Protein AF-A0A949XWL9-F1 (afdb_monomer_lite)

Radius of gyration: 30.03 Å; chains: 1; bounding box: 58×62×101 Å

Secondary structure (DSSP, 8-state):
-HHHHHHHHHHHHHHTTHHHHH-GGGSSSSSHHHHHHHHHHHHHHHHHHTHHHHHHHHHHHHHHHHHHHHHHHHHHHHH-SSS---HHHHHHHHHHHHHHHHS--GGGGTTHHHHHHHHHHHTTT-S-HHHHHHHHHHHHHHHHHHHHHHHHHTHHHHHHHHHHHHHHHHHHHHHTS---------------------

pLDDT: mean 78.27, std 13.87, range [44.38, 95.44]

Sequence (198 aa):
WVLFAAGALGLTAVFTQALTRRFPGLLSGHGRISMILNELRAMSATYRSRIGGILGALLYSAGCHSLFVTAFYMVSRALFPTHLPSLGPHFLMVPLILFTTAVPLPFGALGLTEEVSDQLFKLIDHPGGALAMIGFRVLMYAGAVVSACVYLANFAQVRGLTETAEHLEEELIEGGLEPSGSDLQDDALPVQPQADQP

Foldseek 3Di:
DVVVVVVVVVVCCLLVCVVCVVCVVQLPDPDPSNVVSVVSVVVSVVCVVPVVVVVVVVVVVVVVLLVLLVLLLVLLCVVPVDFGDDSVLSSVLVVVLVVCQVPPDPPSCVPNSLVSQVVSCVVVVRPRRSVSVVSSVVVVVVVVVVVVVVCVVCVVVVVVVVVVVVVVVVCVVVVVPDDPPDPPPDDPDDDDDDDDDD

Structure (mmCIF, N/CA/C/O backbone):
data_AF-A0A949XWL9-F1
#
_entry.id   AF-A0A949XWL9-F1
#
loop_
_atom_site.group_PDB
_atom_site.id
_atom_site.type_symbol
_atom_site.label_atom_id
_atom_site.label_alt_id
_atom_site.label_comp_id
_atom_site.label_asym_id
_atom_site.label_entity_id
_atom_site.label_seq_id
_atom_site.pdbx_PDB_ins_code
_atom_site.Cartn_x
_atom_site.Cartn_y
_atom_site.Cartn_z
_atom_site.occupancy
_atom_site.B_iso_or_equiv
_atom_site.auth_seq_id
_atom_site.auth_comp_id
_atom_site.auth_asym_id
_atom_site.auth_atom_id
_atom_site.pdbx_PDB_model_num
ATOM 1 N N . TRP A 1 1 ? -17.682 -19.373 -6.973 1.00 54.59 1 TRP A N 1
ATOM 2 C CA . TRP A 1 1 ? -18.790 -18.395 -7.042 1.00 54.59 1 TRP A CA 1
ATOM 3 C C . TRP A 1 1 ? -19.841 -18.581 -5.951 1.00 54.59 1 TRP A C 1
ATOM 5 O O . TRP A 1 1 ? -20.039 -17.645 -5.192 1.00 54.59 1 TRP A O 1
ATOM 15 N N . VAL A 1 2 ? -20.451 -19.763 -5.785 1.00 78.94 2 VAL A N 1
ATOM 16 C CA . VAL A 1 2 ? -21.479 -20.003 -4.740 1.00 78.94 2 VAL A CA 1
ATOM 17 C C . VAL A 1 2 ? -20.964 -19.757 -3.313 1.00 78.94 2 VAL A C 1
ATOM 19 O O . VAL A 1 2 ? -21.609 -19.045 -2.555 1.00 78.94 2 VAL A O 1
ATOM 22 N N . LEU A 1 3 ? -19.772 -20.258 -2.967 1.00 76.44 3 LEU A N 1
ATOM 23 C CA . LEU A 1 3 ? -19.133 -20.013 -1.661 1.00 76.44 3 LEU A CA 1
ATOM 24 C C . LEU A 1 3 ? -18.875 -18.525 -1.382 1.00 76.44 3 LEU A C 1
ATOM 26 O O . LEU A 1 3 ? -19.078 -18.057 -0.268 1.00 76.44 3 LEU A O 1
ATOM 30 N N . PHE A 1 4 ? -18.470 -17.775 -2.408 1.00 74.25 4 PHE A N 1
ATOM 31 C CA . PHE A 1 4 ? -18.225 -16.338 -2.303 1.00 74.25 4 PHE A CA 1
ATOM 32 C C . PHE A 1 4 ? -19.530 -15.566 -2.082 1.00 74.25 4 PHE A C 1
ATOM 34 O O . PHE A 1 4 ? -19.612 -14.737 -1.182 1.00 74.25 4 PHE A O 1
ATOM 41 N N . ALA A 1 5 ? -20.577 -15.893 -2.847 1.00 79.88 5 ALA A N 1
ATOM 42 C CA . ALA A 1 5 ? -21.902 -15.304 -2.678 1.00 79.88 5 ALA A CA 1
ATOM 43 C C . ALA A 1 5 ? -22.505 -15.636 -1.302 1.00 79.88 5 ALA A C 1
ATOM 45 O O . ALA A 1 5 ? -23.058 -14.756 -0.649 1.00 79.88 5 ALA A O 1
ATOM 46 N N . ALA A 1 6 ? -22.347 -16.875 -0.829 1.00 82.12 6 ALA A N 1
ATOM 47 C CA . ALA A 1 6 ? -22.789 -17.297 0.498 1.00 82.12 6 ALA A CA 1
ATOM 48 C C . ALA A 1 6 ? -22.025 -16.572 1.618 1.00 82.12 6 ALA A C 1
ATOM 50 O O . ALA A 1 6 ? -22.642 -16.115 2.578 1.00 82.12 6 ALA A O 1
ATOM 51 N N . GLY A 1 7 ? -20.706 -16.408 1.474 1.00 74.56 7 GLY A N 1
ATOM 52 C CA . GLY A 1 7 ? -19.878 -15.648 2.410 1.00 74.56 7 GLY A CA 1
ATOM 53 C C . GLY A 1 7 ? -20.259 -14.168 2.457 1.00 74.56 7 GLY A C 1
ATOM 54 O O . GLY A 1 7 ? -20.487 -13.630 3.537 1.00 74.56 7 GLY A O 1
ATOM 55 N N . ALA A 1 8 ? -20.418 -13.528 1.295 1.00 76.94 8 ALA A N 1
ATOM 56 C CA . ALA A 1 8 ? -20.839 -12.132 1.197 1.00 76.94 8 ALA A CA 1
ATOM 57 C C . ALA A 1 8 ? -22.243 -11.915 1.788 1.00 76.94 8 ALA A C 1
ATOM 59 O O . ALA A 1 8 ? -22.447 -10.983 2.567 1.00 76.94 8 ALA A O 1
ATOM 60 N N . LEU A 1 9 ? -23.202 -12.798 1.487 1.00 78.69 9 LEU A N 1
ATOM 61 C CA . LEU A 1 9 ? -24.549 -12.751 2.064 1.00 78.69 9 LEU A CA 1
ATOM 62 C C . LEU A 1 9 ? -24.541 -12.997 3.575 1.00 78.69 9 LEU A C 1
ATOM 64 O O . LEU A 1 9 ? -25.266 -12.314 4.295 1.00 78.69 9 LEU A O 1
ATOM 68 N N . GLY A 1 10 ? -23.709 -13.919 4.063 1.00 75.19 10 GLY A N 1
ATOM 69 C CA . GLY A 1 10 ? -23.528 -14.177 5.490 1.00 75.19 10 GLY A CA 1
ATOM 70 C C . GLY A 1 10 ? -22.990 -12.951 6.225 1.00 75.19 10 GLY A C 1
ATOM 71 O O . GLY A 1 10 ? -23.589 -12.515 7.207 1.00 75.19 10 GLY A O 1
ATOM 72 N N . LEU A 1 11 ? -21.925 -12.334 5.702 1.00 72.56 11 LEU A N 1
ATOM 73 C CA . LEU A 1 11 ? -21.355 -11.108 6.265 1.00 72.56 11 LEU A CA 1
ATOM 74 C C . LEU A 1 11 ? -22.384 -9.973 6.264 1.00 72.56 11 LEU A C 1
ATOM 76 O O . LEU A 1 11 ? -22.604 -9.325 7.284 1.00 72.56 11 LEU A O 1
ATOM 80 N N . THR A 1 12 ? -23.082 -9.787 5.143 1.00 73.19 12 THR A N 1
ATOM 81 C CA . THR A 1 12 ? -24.123 -8.761 5.015 1.00 73.19 12 THR A CA 1
ATOM 82 C C . THR A 1 12 ? -25.257 -9.004 6.014 1.00 73.19 12 THR A C 1
ATOM 84 O O . THR A 1 12 ? -25.702 -8.071 6.679 1.00 73.19 12 THR A O 1
ATOM 87 N N . ALA A 1 13 ? -25.705 -10.250 6.191 1.00 67.69 13 ALA A N 1
ATOM 88 C CA . ALA A 1 13 ? -26.768 -10.600 7.132 1.00 67.69 13 ALA A CA 1
ATOM 89 C C . ALA A 1 13 ? -26.372 -10.369 8.602 1.00 67.69 13 ALA A C 1
ATOM 91 O O . ALA A 1 13 ? -27.218 -9.936 9.394 1.00 67.69 13 ALA A O 1
ATOM 92 N N . VAL A 1 14 ? -25.103 -10.615 8.947 1.00 65.62 14 VAL A N 1
ATOM 93 C CA . VAL A 1 14 ? -24.526 -10.340 10.273 1.00 65.62 14 VAL A CA 1
ATOM 94 C C . VAL A 1 14 ? -24.445 -8.833 10.524 1.00 65.62 14 VAL A C 1
ATOM 96 O O . VAL A 1 14 ? -24.952 -8.356 11.538 1.00 65.62 14 VAL A O 1
ATOM 99 N N . PHE A 1 15 ? -23.904 -8.064 9.575 1.00 61.69 15 PHE A N 1
ATOM 100 C CA . PHE A 1 15 ? -23.740 -6.611 9.713 1.00 61.69 15 PHE A CA 1
ATOM 101 C C . PHE A 1 15 ? -25.060 -5.821 9.641 1.00 61.69 15 PHE A C 1
ATOM 103 O O . PHE A 1 15 ? -25.158 -4.734 10.207 1.00 61.69 15 PHE A O 1
ATOM 110 N N . THR A 1 16 ? -26.098 -6.357 8.990 1.00 65.25 16 THR A N 1
ATOM 111 C CA . THR A 1 16 ? -27.374 -5.643 8.760 1.00 65.25 16 THR A CA 1
ATOM 112 C C . THR A 1 16 ? -28.421 -5.892 9.861 1.00 65.25 16 THR A C 1
ATOM 114 O O . THR A 1 16 ? -29.543 -5.404 9.766 1.00 65.25 16 THR A O 1
ATOM 117 N N . GLN A 1 17 ? -28.107 -6.653 10.921 1.00 60.16 17 GLN A N 1
ATOM 118 C CA . GLN A 1 17 ? -29.078 -7.119 11.937 1.00 60.16 17 GLN A CA 1
ATOM 119 C C . GLN A 1 17 ? -30.256 -7.949 11.379 1.00 60.16 17 GLN A C 1
ATOM 121 O O . GLN A 1 17 ? -31.209 -8.246 12.101 1.00 60.16 17 GLN A O 1
ATOM 126 N N . ALA A 1 18 ? -30.221 -8.377 10.114 1.00 61.50 18 ALA A N 1
ATOM 127 C CA . ALA A 1 18 ? -31.295 -9.185 9.532 1.00 61.50 18 ALA A CA 1
ATOM 128 C C . ALA A 1 18 ? -31.446 -10.532 10.264 1.00 61.50 18 ALA A C 1
ATOM 130 O O . ALA A 1 18 ? -32.560 -11.029 10.438 1.00 61.50 18 ALA A O 1
ATOM 131 N N . LEU A 1 19 ? -30.324 -11.081 10.744 1.00 58.22 19 LEU A N 1
ATOM 132 C CA . LEU A 1 19 ? -30.270 -12.337 11.486 1.00 58.22 19 LEU A CA 1
ATOM 133 C C . LEU A 1 19 ? -30.781 -12.188 12.930 1.00 58.22 19 LEU A C 1
ATOM 135 O O . LEU A 1 19 ? -31.586 -12.998 13.383 1.00 58.22 19 LEU A O 1
ATOM 139 N N . THR A 1 20 ? -30.399 -11.111 13.624 1.00 60.59 20 THR A N 1
ATOM 140 C CA . THR A 1 20 ? -30.854 -10.824 14.997 1.00 60.59 20 THR A CA 1
ATOM 141 C C . THR A 1 20 ? -32.314 -10.370 15.054 1.00 60.59 20 THR A C 1
ATOM 143 O O . THR A 1 20 ? -32.987 -10.628 16.049 1.00 60.59 20 THR A O 1
ATOM 146 N N . ARG A 1 21 ? -32.846 -9.770 13.977 1.00 65.19 21 ARG A N 1
ATOM 147 C CA . ARG A 1 21 ? -34.271 -9.410 13.865 1.00 65.19 21 ARG A CA 1
ATOM 148 C C . ARG A 1 21 ? -35.177 -10.606 13.553 1.00 65.19 21 ARG A C 1
ATOM 150 O O . ARG A 1 21 ? -36.319 -10.615 13.997 1.00 65.19 21 ARG A O 1
ATOM 157 N N . ARG A 1 22 ? -34.703 -11.596 12.781 1.00 66.56 22 ARG A N 1
ATOM 158 C CA . ARG A 1 22 ? -35.489 -12.801 12.436 1.00 66.56 22 ARG A CA 1
ATOM 159 C C . ARG A 1 22 ? -35.455 -13.894 13.505 1.00 66.56 22 ARG A C 1
ATOM 161 O O . ARG A 1 22 ? -36.402 -14.669 13.569 1.00 66.56 22 ARG A O 1
ATOM 168 N N . PHE A 1 23 ? -34.418 -13.945 14.342 1.00 64.38 23 PHE A N 1
ATOM 169 C CA . PHE A 1 23 ? -34.268 -14.974 15.378 1.00 64.38 23 PHE A CA 1
ATOM 170 C C . PHE A 1 23 ? -33.984 -14.369 16.766 1.00 64.38 23 PHE A C 1
ATOM 172 O O . PHE A 1 23 ? -32.904 -14.578 17.322 1.00 64.38 23 PHE A O 1
ATOM 179 N N . PRO A 1 24 ? -34.944 -13.640 17.367 1.00 59.56 24 PRO A N 1
ATOM 180 C CA . PRO A 1 24 ? -34.759 -13.016 18.681 1.00 59.56 24 PRO A CA 1
ATOM 181 C C . PRO A 1 24 ? -34.514 -14.038 19.808 1.00 59.56 24 PRO A C 1
ATOM 183 O O . PRO A 1 24 ? -33.836 -13.721 20.780 1.00 59.56 24 PRO A O 1
ATOM 186 N N . GLY A 1 25 ? -34.991 -15.281 19.657 1.00 58.72 25 GLY A N 1
ATOM 187 C CA . GLY A 1 25 ? -34.800 -16.359 20.638 1.00 58.72 25 GLY A CA 1
ATOM 188 C C . GLY A 1 25 ? -33.372 -16.915 20.736 1.00 58.72 25 GLY A C 1
ATOM 189 O O . GLY A 1 25 ? -33.060 -17.614 21.693 1.00 58.72 25 GLY A O 1
ATOM 190 N N . LEU A 1 26 ? -32.485 -16.600 19.782 1.00 56.94 26 LEU A N 1
ATOM 191 C CA . LEU A 1 26 ? -31.072 -17.010 19.842 1.00 56.94 26 LEU A CA 1
ATOM 192 C C . LEU A 1 26 ? -30.243 -16.122 20.793 1.00 56.94 26 LEU A C 1
ATOM 194 O O . LEU A 1 26 ? -29.155 -16.508 21.212 1.00 56.94 26 LEU A O 1
ATOM 198 N N . LEU A 1 27 ? -30.765 -14.938 21.135 1.00 56.06 27 LEU A N 1
ATOM 199 C CA . LEU A 1 27 ? -30.138 -13.943 22.012 1.00 56.06 27 LEU A CA 1
ATOM 200 C C . LEU A 1 27 ? -30.565 -14.068 23.484 1.00 56.06 27 LEU A C 1
ATOM 202 O O . LEU A 1 27 ? -29.904 -13.503 24.346 1.00 56.06 27 LEU A O 1
ATOM 206 N N . SER A 1 28 ? -31.640 -14.802 23.788 1.00 57.88 28 SER A N 1
ATOM 207 C CA . SER A 1 28 ? -32.185 -14.948 25.148 1.00 57.88 28 SER A CA 1
ATOM 208 C C . SER A 1 28 ? -31.651 -16.165 25.922 1.00 57.88 28 SER A C 1
ATOM 210 O O . SER A 1 28 ? -32.081 -16.419 27.046 1.00 57.88 28 SER A O 1
ATOM 212 N N . GLY A 1 29 ? -30.716 -16.933 25.350 1.00 60.59 29 GLY A N 1
ATOM 213 C CA . GLY A 1 29 ? -30.099 -18.089 26.012 1.00 60.59 29 GLY A CA 1
ATOM 214 C C . GLY A 1 29 ? -28.897 -17.716 26.890 1.00 60.59 29 GLY A C 1
ATOM 215 O O . GLY A 1 29 ? -28.081 -16.890 26.502 1.00 60.59 29 GLY A O 1
ATOM 216 N N . HIS A 1 30 ? -28.717 -18.379 28.035 1.00 60.81 30 HIS A N 1
ATOM 217 C CA . HIS A 1 30 ? -27.585 -18.184 28.966 1.00 60.81 30 HIS A CA 1
ATOM 218 C C . HIS A 1 30 ? -26.270 -18.871 28.510 1.00 60.81 30 HIS A C 1
ATOM 220 O O . HIS A 1 30 ? -25.521 -19.411 29.319 1.00 60.81 30 HIS A O 1
ATOM 226 N N . GLY A 1 31 ? -25.990 -18.921 27.203 1.00 74.31 31 GLY A N 1
ATOM 227 C CA . GLY A 1 31 ? -24.860 -19.672 26.636 1.00 74.31 31 GLY A CA 1
ATOM 228 C C . GLY A 1 31 ? -23.727 -18.794 26.098 1.00 74.31 31 GLY A C 1
ATOM 229 O O . GLY A 1 31 ? -23.927 -17.631 25.773 1.00 74.31 31 GLY A O 1
ATOM 230 N N . ARG A 1 32 ? -22.540 -19.382 25.883 1.00 74.56 32 ARG A N 1
ATOM 231 C CA . ARG A 1 32 ? -21.374 -18.709 25.260 1.00 74.56 32 ARG A CA 1
ATOM 232 C C . ARG A 1 32 ? -21.704 -18.009 23.931 1.00 74.56 32 ARG A C 1
ATOM 234 O O . ARG A 1 32 ? -21.112 -16.990 23.603 1.00 74.56 32 ARG A O 1
ATOM 241 N N . ILE A 1 33 ? -22.672 -18.538 23.184 1.00 75.31 33 ILE A N 1
ATOM 242 C CA . ILE A 1 33 ? -23.119 -17.982 21.901 1.00 75.31 33 ILE A CA 1
ATOM 243 C C . ILE A 1 33 ? -23.851 -16.644 22.088 1.00 75.31 33 ILE A C 1
ATOM 245 O O . ILE A 1 33 ? -23.662 -15.744 21.276 1.00 75.31 33 ILE A O 1
ATOM 249 N N . SER A 1 34 ? -24.650 -16.471 23.149 1.00 72.94 34 SER A N 1
ATOM 250 C CA . SER A 1 34 ? -25.348 -15.199 23.383 1.00 72.94 34 SER A CA 1
ATOM 251 C C . SER A 1 34 ? -24.388 -14.104 23.831 1.00 72.94 34 SER A C 1
ATOM 253 O O . SER A 1 34 ? -24.546 -12.969 23.397 1.00 72.94 34 SER A O 1
ATOM 255 N N . MET A 1 35 ? -23.352 -14.451 24.604 1.00 76.94 35 MET A N 1
ATOM 256 C CA . MET A 1 35 ? -22.262 -13.536 24.953 1.00 76.94 35 MET A CA 1
ATOM 257 C C . MET A 1 35 ? -21.556 -13.025 23.690 1.00 76.94 35 MET A C 1
ATOM 259 O O . MET A 1 35 ? -21.517 -11.817 23.474 1.00 76.94 35 MET A O 1
ATOM 263 N N . ILE A 1 36 ? -21.125 -13.935 22.804 1.00 80.12 36 ILE A N 1
ATOM 264 C CA . ILE A 1 36 ? -20.505 -13.573 21.517 1.00 80.12 36 ILE A CA 1
ATOM 265 C C . ILE A 1 36 ? -21.454 -12.704 20.681 1.00 80.12 36 ILE A C 1
ATOM 267 O O . ILE A 1 36 ? -21.034 -11.694 20.131 1.00 80.12 36 ILE A O 1
ATOM 271 N N . LEU A 1 37 ? -22.743 -13.054 20.590 1.00 74.19 37 LEU A N 1
ATOM 272 C CA . LEU A 1 37 ? -23.727 -12.283 19.820 1.00 74.19 37 LEU A CA 1
ATOM 273 C C . LEU A 1 37 ? -24.002 -10.894 20.407 1.00 74.19 37 LEU A C 1
ATOM 275 O O . LEU A 1 37 ? -24.238 -9.953 19.648 1.00 74.19 37 LEU A O 1
ATOM 279 N N . ASN A 1 38 ? -24.000 -10.756 21.733 1.00 77.00 38 ASN A N 1
ATOM 280 C CA . ASN A 1 38 ? -24.231 -9.478 22.396 1.00 77.00 38 ASN A CA 1
ATOM 281 C C . ASN A 1 38 ? -23.015 -8.554 22.238 1.00 77.00 38 ASN A C 1
ATOM 283 O O . ASN A 1 38 ? -23.179 -7.370 21.952 1.00 77.00 38 ASN A O 1
ATOM 287 N N . GLU A 1 39 ? -21.807 -9.112 22.308 1.00 79.06 39 GLU A N 1
ATOM 288 C CA . GLU A 1 39 ? -20.559 -8.407 22.014 1.00 79.06 39 GLU A CA 1
ATOM 289 C C . GLU A 1 39 ? -20.485 -7.985 20.538 1.00 79.06 39 GLU A C 1
ATOM 291 O O . GLU A 1 39 ? -20.234 -6.818 20.235 1.00 79.06 39 GLU A O 1
ATOM 296 N N . LEU A 1 40 ? -20.856 -8.875 19.608 1.00 77.56 40 LEU A N 1
ATOM 297 C CA . LEU A 1 40 ? -20.962 -8.557 18.180 1.00 77.56 40 LEU A CA 1
ATOM 298 C C . LEU A 1 40 ? -21.979 -7.438 17.915 1.00 77.56 40 LEU A C 1
ATOM 300 O O . LEU A 1 40 ? -21.756 -6.571 17.069 1.00 77.56 40 LEU A O 1
ATOM 304 N N . ARG A 1 41 ? -23.108 -7.441 18.637 1.00 74.50 41 ARG A N 1
ATOM 305 C CA . ARG A 1 41 ? -24.136 -6.397 18.547 1.00 74.50 41 ARG A CA 1
ATOM 306 C C . ARG A 1 41 ? -23.624 -5.065 19.084 1.00 74.50 41 ARG A C 1
ATOM 308 O O . ARG A 1 41 ? -23.888 -4.048 18.449 1.00 74.50 41 ARG A O 1
ATOM 315 N N . ALA A 1 42 ? -22.913 -5.067 20.209 1.00 77.62 42 ALA A N 1
ATOM 316 C CA . ALA A 1 42 ? -22.303 -3.868 20.774 1.00 77.62 42 ALA A CA 1
ATOM 317 C C . ALA A 1 42 ? -21.264 -3.276 19.808 1.00 77.62 42 ALA A C 1
ATOM 319 O O . ALA A 1 42 ? -21.371 -2.107 19.441 1.00 77.62 42 ALA A O 1
ATOM 320 N N . MET A 1 43 ? -20.348 -4.099 19.283 1.00 73.25 43 MET A N 1
ATOM 321 C CA . MET A 1 43 ? -19.375 -3.676 18.267 1.00 73.25 43 MET A CA 1
ATOM 322 C C . MET A 1 43 ? -20.058 -3.156 16.991 1.00 73.25 43 MET A C 1
ATOM 324 O O . MET A 1 43 ? -19.687 -2.109 16.462 1.00 73.25 43 MET A O 1
ATOM 328 N N . SER A 1 44 ? -21.101 -3.842 16.511 1.00 69.81 44 SER A N 1
ATOM 329 C CA . SER A 1 44 ? -21.865 -3.437 15.322 1.00 69.81 44 SER A CA 1
ATOM 330 C C . SER A 1 44 ? -22.631 -2.123 15.527 1.00 69.81 44 SER A C 1
ATOM 332 O O . SER A 1 44 ? -22.676 -1.290 14.620 1.00 69.81 44 SER A O 1
ATOM 334 N N . ALA A 1 45 ? -23.204 -1.895 16.712 1.00 71.88 45 ALA A N 1
ATOM 335 C CA . ALA A 1 45 ? -23.900 -0.652 17.041 1.00 71.88 45 ALA A CA 1
ATOM 336 C C . ALA A 1 45 ? -22.938 0.547 17.053 1.00 71.88 45 ALA A C 1
ATOM 338 O O . ALA A 1 45 ? -23.259 1.587 16.474 1.00 71.88 45 ALA A O 1
ATOM 339 N N . THR A 1 46 ? -21.738 0.371 17.613 1.00 72.75 46 THR A N 1
ATOM 340 C CA . THR A 1 46 ? -20.658 1.372 17.580 1.00 72.75 46 THR A CA 1
ATOM 341 C C . THR A 1 46 ? -20.189 1.660 16.154 1.00 72.75 46 THR A C 1
ATOM 343 O O . THR A 1 46 ? -19.940 2.809 15.795 1.00 72.75 46 THR A O 1
ATOM 346 N N . TYR A 1 47 ? -20.130 0.638 15.300 1.00 68.88 47 TYR A N 1
ATOM 347 C CA . TYR A 1 47 ? -19.805 0.815 13.885 1.00 68.88 47 TYR A CA 1
ATOM 348 C C . TYR A 1 47 ? -20.880 1.664 13.175 1.00 68.88 47 TYR A C 1
ATOM 350 O O . TYR A 1 47 ? -20.580 2.612 12.455 1.00 68.88 47 TYR A O 1
ATOM 358 N N . ARG A 1 48 ? -22.169 1.407 13.426 1.00 68.81 48 ARG A N 1
ATOM 359 C CA . ARG A 1 48 ? -23.262 2.147 12.768 1.00 68.81 48 ARG A CA 1
ATOM 360 C C . ARG A 1 48 ? -23.412 3.591 13.251 1.00 68.81 48 ARG A C 1
ATOM 362 O O . ARG A 1 48 ? -23.794 4.435 12.443 1.00 68.81 48 ARG A O 1
ATOM 369 N N . SER A 1 49 ? -23.088 3.901 14.509 1.00 76.38 49 SER A N 1
ATOM 370 C CA . SER A 1 49 ? -23.136 5.282 15.022 1.00 76.38 49 SER A CA 1
ATOM 371 C C . SER A 1 49 ? -22.068 6.192 14.401 1.00 76.38 49 SER A C 1
ATOM 373 O O . SER A 1 49 ? -22.225 7.411 14.388 1.00 76.38 49 SER A O 1
ATOM 375 N N . ARG A 1 50 ? -21.007 5.608 13.825 1.00 81.06 50 ARG A N 1
ATOM 376 C CA . ARG A 1 50 ? -19.864 6.311 13.219 1.00 81.06 50 ARG A CA 1
ATOM 377 C C . ARG A 1 50 ? -19.710 6.002 11.725 1.00 81.06 50 ARG A C 1
ATOM 379 O O . ARG A 1 50 ? -18.589 5.964 11.218 1.00 81.06 50 ARG A O 1
ATOM 386 N N . ILE A 1 51 ? -20.813 5.819 10.990 1.00 81.56 51 ILE A N 1
ATOM 387 C CA . ILE A 1 51 ? -20.765 5.440 9.563 1.00 81.56 51 ILE A CA 1
ATOM 388 C C . ILE A 1 51 ? -19.917 6.398 8.709 1.00 81.56 51 ILE A C 1
ATOM 390 O O . ILE A 1 51 ? -19.235 5.957 7.790 1.00 81.56 51 ILE A O 1
ATOM 394 N N . GLY A 1 52 ? -19.887 7.690 9.058 1.00 83.56 52 GLY A N 1
ATOM 395 C CA . GLY A 1 52 ? -19.032 8.680 8.401 1.00 83.56 52 GLY A CA 1
ATOM 396 C C . GLY A 1 52 ? -17.535 8.399 8.572 1.00 83.56 52 GLY A C 1
ATOM 397 O O . GLY A 1 52 ? -16.788 8.490 7.603 1.00 83.56 52 GLY A O 1
ATOM 398 N N . GLY A 1 53 ? -17.099 7.980 9.765 1.00 86.25 53 GLY A N 1
ATOM 399 C CA . GLY A 1 53 ? -15.701 7.608 10.016 1.00 86.25 53 GLY A CA 1
ATOM 400 C C . GLY A 1 53 ? -15.292 6.346 9.256 1.00 86.25 53 GLY A C 1
ATOM 401 O O . GLY A 1 53 ? -14.191 6.268 8.724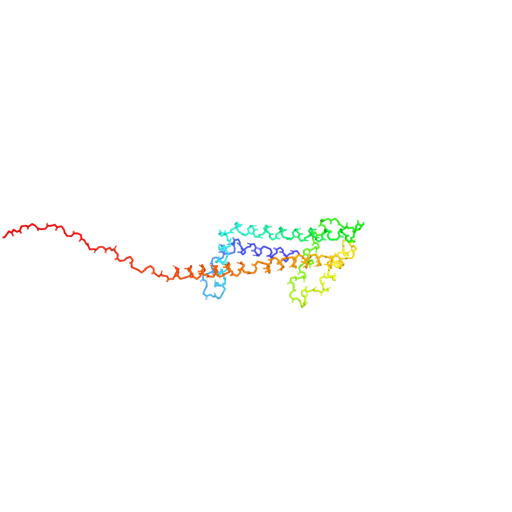 1.00 86.25 53 GLY A O 1
ATOM 402 N N . ILE A 1 54 ? -16.210 5.390 9.125 1.00 84.56 54 ILE A N 1
ATOM 403 C CA . ILE A 1 54 ? -15.991 4.153 8.367 1.00 84.56 54 ILE A CA 1
ATOM 404 C C . ILE A 1 54 ? -15.913 4.414 6.874 1.00 84.56 54 ILE A C 1
ATOM 406 O O . ILE A 1 54 ? -15.013 3.906 6.215 1.00 84.56 54 ILE A O 1
ATOM 410 N N . LEU A 1 55 ? -16.838 5.212 6.339 1.00 86.62 55 LEU A N 1
ATOM 411 C CA . LEU A 1 55 ? -16.792 5.626 4.942 1.00 86.62 55 LEU A CA 1
ATOM 412 C C . LEU A 1 55 ? -15.507 6.407 4.664 1.00 86.62 55 LEU A C 1
ATOM 414 O O . LEU A 1 55 ? -14.846 6.136 3.668 1.00 86.62 55 LEU A O 1
ATOM 418 N N . GLY A 1 56 ? -15.109 7.303 5.571 1.00 90.75 56 GLY A N 1
ATOM 419 C CA . GLY A 1 56 ? -13.832 8.008 5.496 1.00 90.75 56 GLY A CA 1
ATOM 420 C C . GLY A 1 56 ? -12.637 7.054 5.466 1.00 90.75 56 GLY A C 1
ATOM 421 O O . GLY A 1 56 ? -11.812 7.144 4.563 1.00 90.75 56 GLY A O 1
ATOM 422 N N . ALA A 1 57 ? -12.575 6.091 6.388 1.00 88.00 57 ALA A N 1
ATOM 423 C CA . ALA A 1 57 ? -11.514 5.087 6.434 1.00 88.00 57 ALA A CA 1
ATOM 424 C C . ALA A 1 57 ? -11.495 4.190 5.184 1.00 88.00 57 ALA A C 1
ATOM 426 O O . ALA A 1 57 ? -10.425 3.871 4.669 1.00 88.00 57 ALA A O 1
ATOM 427 N N . LEU A 1 58 ? -12.666 3.815 4.664 1.00 88.38 58 LEU A N 1
ATOM 428 C CA . LEU A 1 58 ? -12.797 3.009 3.452 1.00 88.38 58 LEU A CA 1
ATOM 429 C C . LEU A 1 58 ? -12.319 3.779 2.218 1.00 88.38 58 LEU A C 1
ATOM 431 O O . LEU A 1 58 ? -11.546 3.245 1.427 1.00 88.38 58 LEU A O 1
ATOM 435 N N . LEU A 1 59 ? -12.742 5.037 2.073 1.00 90.44 59 LEU A N 1
ATOM 436 C CA . LEU A 1 59 ? -12.298 5.920 0.994 1.00 90.44 59 LEU A CA 1
ATOM 437 C C . LEU A 1 59 ? -10.798 6.186 1.081 1.00 90.44 59 LEU A C 1
ATOM 439 O O . LEU A 1 59 ? -10.111 6.121 0.066 1.00 90.44 59 LEU A O 1
ATOM 443 N N . TYR A 1 60 ? -10.285 6.428 2.286 1.00 92.50 60 TYR A N 1
ATOM 444 C CA . TYR A 1 60 ? -8.858 6.601 2.524 1.00 92.50 60 TYR A CA 1
ATOM 445 C C . TYR A 1 60 ? -8.078 5.343 2.129 1.00 92.50 60 TYR A C 1
ATOM 447 O O . TYR A 1 60 ? -7.135 5.426 1.350 1.00 92.50 60 TYR A O 1
ATOM 455 N N . SER A 1 61 ? -8.523 4.163 2.568 1.00 89.69 61 SER A N 1
ATOM 456 C CA . SER A 1 61 ? -7.896 2.884 2.223 1.00 89.69 61 SER A CA 1
ATOM 457 C C . SER A 1 61 ? -7.919 2.605 0.715 1.00 89.69 61 SER A C 1
ATOM 459 O O . SER A 1 61 ? -6.893 2.230 0.139 1.00 89.69 61 SER A O 1
ATOM 461 N N . ALA A 1 62 ? -9.056 2.836 0.052 1.00 90.00 62 ALA A N 1
ATOM 462 C CA . ALA A 1 62 ? -9.190 2.696 -1.397 1.00 90.00 62 ALA A CA 1
ATOM 463 C C . ALA A 1 62 ? -8.305 3.704 -2.152 1.00 90.00 62 ALA A C 1
ATOM 465 O O . ALA A 1 62 ? -7.675 3.354 -3.153 1.00 90.00 62 ALA A O 1
ATOM 466 N N . GLY A 1 63 ? -8.213 4.936 -1.646 1.00 94.12 63 GLY A N 1
ATOM 467 C CA . GLY A 1 63 ? -7.319 5.973 -2.150 1.00 94.12 63 GLY A CA 1
ATOM 468 C C . GLY A 1 63 ? -5.854 5.562 -2.039 1.00 94.12 63 GLY A C 1
ATOM 469 O O . GLY A 1 63 ? -5.138 5.603 -3.038 1.00 94.12 63 GLY A O 1
ATOM 470 N N . CYS A 1 64 ? -5.425 5.070 -0.873 1.00 91.88 64 CYS A N 1
ATOM 471 C CA . CYS A 1 64 ? -4.084 4.527 -0.677 1.00 91.88 64 CYS A CA 1
ATOM 472 C C . CYS A 1 64 ? -3.792 3.416 -1.689 1.00 91.88 64 CYS A C 1
ATOM 474 O O . CYS A 1 64 ? -2.815 3.522 -2.424 1.00 91.88 64 CYS A O 1
ATOM 476 N N . HIS A 1 65 ? -4.655 2.403 -1.807 1.00 90.94 65 HIS A N 1
ATOM 477 C CA . HIS A 1 65 ? -4.460 1.319 -2.779 1.00 90.94 65 HIS A CA 1
ATOM 478 C C . HIS A 1 65 ? -4.361 1.838 -4.218 1.00 90.94 65 HIS A C 1
ATOM 480 O O . HIS A 1 65 ? -3.498 1.400 -4.974 1.00 90.94 65 HIS A O 1
ATOM 486 N N . SER A 1 66 ? -5.185 2.817 -4.591 1.00 92.62 66 SER A N 1
ATOM 487 C CA . SER A 1 66 ? -5.144 3.427 -5.926 1.00 92.62 66 SER A CA 1
ATOM 488 C C . SER A 1 66 ? -3.822 4.157 -6.189 1.00 92.62 66 SER A C 1
ATOM 490 O O . SER A 1 66 ? -3.256 4.051 -7.280 1.00 92.62 66 SER A O 1
ATOM 492 N N . LEU A 1 67 ? -3.291 4.859 -5.184 1.00 93.12 67 LEU A N 1
ATOM 493 C CA . LEU A 1 67 ? -1.977 5.501 -5.256 1.00 93.12 67 LEU A CA 1
ATOM 494 C C . LEU A 1 67 ? -0.850 4.468 -5.352 1.00 93.12 67 LEU A C 1
ATOM 496 O O . LEU A 1 67 ? 0.055 4.648 -6.163 1.00 93.12 67 LEU A O 1
ATOM 500 N N . PHE A 1 68 ? -0.935 3.365 -4.603 1.00 91.25 68 PHE A N 1
ATOM 501 C CA . PHE A 1 68 ? 0.002 2.242 -4.690 1.00 91.25 68 PHE A CA 1
ATOM 502 C C . PHE A 1 68 ? 0.055 1.658 -6.109 1.00 91.25 68 PHE A C 1
ATOM 504 O O . PHE A 1 68 ? 1.136 1.536 -6.686 1.00 91.25 68 PHE A O 1
ATOM 511 N N . VAL A 1 69 ? -1.105 1.368 -6.709 1.00 93.62 69 VAL A N 1
ATOM 512 C CA . VAL A 1 69 ? -1.202 0.871 -8.094 1.00 93.62 69 VAL A CA 1
ATOM 513 C C . VAL A 1 69 ? -0.619 1.883 -9.083 1.00 93.62 69 VAL A C 1
ATOM 515 O O . VAL A 1 69 ? 0.129 1.513 -9.986 1.00 93.62 69 VAL A O 1
ATOM 518 N N . THR A 1 70 ? -0.931 3.168 -8.906 1.00 93.50 70 THR A N 1
ATOM 519 C CA . THR A 1 70 ? -0.444 4.233 -9.794 1.00 93.50 70 THR A CA 1
ATOM 520 C C . THR A 1 70 ? 1.074 4.376 -9.711 1.00 93.50 70 THR A C 1
ATOM 522 O O . THR A 1 70 ? 1.739 4.435 -10.743 1.00 93.50 70 THR A O 1
ATOM 525 N N . ALA A 1 71 ? 1.643 4.367 -8.503 1.00 92.88 71 ALA A N 1
ATOM 526 C CA . ALA A 1 71 ? 3.087 4.406 -8.294 1.00 92.88 71 ALA A CA 1
ATOM 527 C C . ALA A 1 71 ? 3.776 3.193 -8.937 1.00 92.88 71 ALA A C 1
ATOM 529 O O . ALA A 1 71 ? 4.761 3.357 -9.657 1.00 92.88 71 ALA A O 1
ATOM 530 N N . PHE A 1 72 ? 3.213 1.995 -8.758 1.00 91.94 72 PHE A N 1
ATOM 531 C CA . PHE A 1 72 ? 3.702 0.780 -9.407 1.00 91.94 72 PHE A CA 1
ATOM 532 C C . PHE A 1 72 ? 3.695 0.898 -10.937 1.00 91.94 72 PHE A C 1
ATOM 534 O O . PHE A 1 72 ? 4.687 0.584 -11.597 1.00 91.94 72 PHE A O 1
ATOM 541 N N . TYR A 1 73 ? 2.598 1.395 -11.512 1.00 91.94 73 TYR A N 1
ATOM 542 C CA . TYR A 1 73 ? 2.481 1.620 -12.951 1.00 91.94 73 TYR A CA 1
ATOM 543 C C . TYR A 1 73 ? 3.514 2.630 -13.463 1.00 91.94 73 TYR A C 1
ATOM 545 O O . TYR A 1 73 ? 4.127 2.404 -14.503 1.00 91.94 73 TYR A O 1
ATOM 553 N N . MET A 1 74 ? 3.756 3.725 -12.735 1.00 92.62 74 MET A N 1
ATOM 554 C CA . MET A 1 74 ? 4.767 4.717 -13.119 1.00 92.62 74 MET A CA 1
ATOM 555 C C . MET A 1 74 ? 6.183 4.133 -13.102 1.00 92.62 74 MET A C 1
ATOM 557 O O . MET A 1 74 ? 6.945 4.383 -14.035 1.00 92.62 74 MET A O 1
ATOM 561 N N . VAL A 1 75 ? 6.519 3.318 -12.096 1.00 92.88 75 VAL A N 1
ATOM 562 C CA . VAL A 1 75 ? 7.801 2.597 -12.044 1.00 92.88 75 VAL A CA 1
ATOM 563 C C . VAL A 1 75 ? 7.921 1.623 -13.212 1.00 92.88 75 VAL A C 1
ATOM 565 O O . VAL A 1 75 ? 8.927 1.622 -13.916 1.00 92.88 75 VAL A O 1
ATOM 568 N N . SER A 1 76 ? 6.877 0.837 -13.462 1.00 90.12 76 SER A N 1
ATOM 569 C CA . SER A 1 76 ? 6.865 -0.141 -14.552 1.00 90.12 76 SER A CA 1
ATOM 570 C C . SER A 1 76 ? 6.997 0.544 -15.912 1.00 90.12 76 SER A C 1
ATOM 572 O O . SER A 1 76 ? 7.773 0.099 -16.749 1.00 90.12 76 SER A O 1
ATOM 574 N N . ARG A 1 77 ? 6.344 1.695 -16.104 1.00 91.25 77 ARG A N 1
ATOM 575 C CA . ARG A 1 77 ? 6.488 2.535 -17.300 1.00 91.25 77 ARG A CA 1
ATOM 576 C C . ARG A 1 77 ? 7.893 3.105 -17.471 1.00 91.25 77 ARG A C 1
ATOM 578 O O . ARG A 1 77 ? 8.345 3.243 -18.604 1.00 91.25 77 ARG A O 1
ATOM 585 N N . ALA A 1 78 ? 8.568 3.451 -16.379 1.00 91.19 78 ALA A N 1
ATOM 586 C CA . ALA A 1 78 ? 9.946 3.929 -16.427 1.00 91.19 78 ALA A CA 1
ATOM 587 C C . ALA A 1 78 ? 10.934 2.805 -16.789 1.00 91.19 78 ALA A C 1
ATOM 589 O O . ALA A 1 78 ? 11.896 3.054 -17.510 1.00 91.19 78 ALA A O 1
ATOM 590 N N . LEU A 1 79 ? 10.684 1.578 -16.320 1.00 89.00 79 LEU A N 1
ATOM 591 C CA . LEU A 1 79 ? 11.530 0.409 -16.588 1.00 89.00 79 LEU A CA 1
ATOM 592 C C . LEU A 1 79 ? 11.258 -0.238 -17.956 1.00 89.00 79 LEU A C 1
ATOM 594 O O . LEU A 1 79 ? 12.188 -0.716 -18.601 1.00 89.00 79 LEU A O 1
ATOM 598 N N . PHE A 1 80 ? 10.004 -0.236 -18.412 1.00 89.62 80 PHE A N 1
ATOM 599 C CA . PHE A 1 80 ? 9.547 -0.918 -19.626 1.00 89.62 80 PHE A CA 1
ATOM 600 C C . PHE A 1 80 ? 8.793 0.047 -20.557 1.00 89.62 80 PHE A C 1
ATOM 602 O O . PHE A 1 80 ? 7.566 -0.003 -20.655 1.00 89.62 80 PHE A O 1
ATOM 609 N N . PRO A 1 81 ? 9.502 0.938 -21.272 1.00 82.06 81 PRO A N 1
ATOM 610 C CA . PRO A 1 81 ? 8.869 1.996 -22.061 1.00 82.06 81 PRO A CA 1
ATOM 611 C C . PRO A 1 81 ? 8.103 1.501 -23.300 1.00 82.06 81 PRO A C 1
ATOM 613 O O . PRO A 1 81 ? 7.248 2.223 -23.807 1.00 82.06 81 PRO A O 1
ATOM 616 N N . THR A 1 82 ? 8.403 0.304 -23.813 1.00 80.06 82 THR A N 1
ATOM 617 C CA . THR A 1 82 ? 7.902 -0.188 -25.111 1.00 80.06 82 THR A CA 1
ATOM 618 C C . THR A 1 82 ? 6.789 -1.232 -25.023 1.00 80.06 82 THR A C 1
ATOM 620 O O . THR A 1 82 ? 5.999 -1.339 -25.955 1.00 80.06 82 THR A O 1
ATOM 623 N N . HIS A 1 83 ? 6.693 -1.983 -23.925 1.00 75.94 83 HIS A N 1
ATOM 624 C CA . HIS A 1 83 ? 5.786 -3.131 -23.797 1.00 75.94 83 HIS A CA 1
ATOM 625 C C . HIS A 1 83 ? 5.065 -3.118 -22.448 1.00 75.94 83 HIS A C 1
ATOM 627 O O . HIS A 1 83 ? 5.194 -4.047 -21.659 1.00 75.94 83 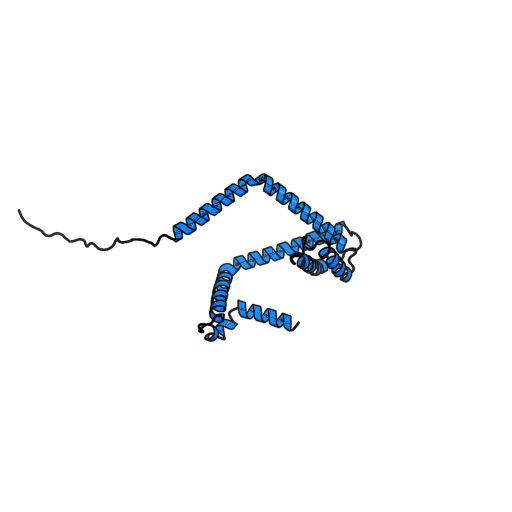HIS A O 1
ATOM 633 N N . LEU A 1 84 ? 4.332 -2.040 -22.158 1.00 84.50 84 LEU A N 1
ATOM 634 C CA . LEU A 1 84 ? 3.590 -1.921 -20.907 1.00 84.50 84 LEU A CA 1
ATOM 635 C C . LEU A 1 84 ? 2.081 -2.117 -21.128 1.00 84.50 84 LEU A C 1
ATOM 637 O O . LEU A 1 84 ? 1.482 -1.372 -21.912 1.00 84.50 84 LEU A O 1
ATOM 641 N N . PRO A 1 85 ? 1.435 -3.056 -20.414 1.00 81.31 85 PRO A N 1
ATOM 642 C CA . PRO A 1 85 ? -0.018 -3.146 -20.365 1.00 81.31 85 PRO A CA 1
ATOM 643 C C . PRO A 1 85 ? -0.637 -1.849 -19.839 1.00 81.31 85 PRO A C 1
ATOM 645 O O . PRO A 1 85 ? -0.020 -1.098 -19.083 1.00 81.31 85 PRO A O 1
ATOM 648 N N . SER A 1 86 ? -1.896 -1.601 -20.198 1.00 86.31 86 SER A N 1
ATOM 649 C CA . SER A 1 86 ? -2.616 -0.416 -19.722 1.00 86.31 86 SER A CA 1
ATOM 650 C C . SER A 1 86 ? -2.766 -0.385 -18.188 1.00 86.31 86 SER A C 1
ATOM 652 O O . SER A 1 86 ? -2.535 -1.370 -17.480 1.00 86.31 86 SER A O 1
ATOM 654 N N . LEU A 1 87 ? -3.183 0.764 -17.649 1.00 86.75 87 LEU A N 1
ATOM 655 C CA . LEU A 1 87 ? -3.382 0.952 -16.208 1.00 86.75 87 LEU A CA 1
ATOM 656 C C . LEU A 1 87 ? -4.475 0.026 -15.630 1.00 86.75 87 LEU A C 1
ATOM 658 O O . LEU A 1 87 ? -4.376 -0.399 -14.484 1.00 86.75 87 LEU A O 1
ATOM 662 N N . GLY A 1 88 ? -5.496 -0.330 -16.417 1.00 88.00 88 GLY A N 1
ATOM 663 C CA . GLY A 1 88 ? -6.624 -1.161 -15.968 1.00 88.00 88 GLY A CA 1
ATOM 664 C C . GLY A 1 88 ? -6.206 -2.536 -15.419 1.00 88.00 88 GLY A C 1
ATOM 665 O O . GLY A 1 88 ? -6.522 -2.840 -14.270 1.00 88.00 88 GLY A O 1
ATOM 666 N N . PRO A 1 89 ? -5.451 -3.353 -16.179 1.00 87.50 89 PRO A N 1
ATOM 667 C CA . PRO A 1 89 ? -4.895 -4.618 -15.695 1.00 87.50 89 PRO A CA 1
ATOM 668 C C . PRO A 1 89 ? -4.072 -4.497 -14.403 1.00 87.50 89 PRO A C 1
ATOM 670 O O . PRO A 1 89 ? -4.137 -5.381 -13.548 1.00 87.50 89 PRO A O 1
ATOM 673 N N . HIS A 1 90 ? -3.353 -3.387 -14.209 1.00 88.19 90 HIS A N 1
ATOM 674 C CA . HIS A 1 90 ? -2.567 -3.158 -12.993 1.00 88.19 90 HIS A CA 1
ATOM 675 C C . HIS A 1 90 ? -3.448 -3.000 -11.744 1.00 88.19 90 HIS A C 1
ATOM 677 O O . HIS A 1 90 ? -3.057 -3.457 -10.673 1.00 88.19 90 HIS A O 1
ATOM 683 N N . PHE A 1 91 ? -4.661 -2.448 -11.868 1.00 90.50 91 PHE A N 1
ATOM 684 C CA . PHE A 1 91 ? -5.621 -2.355 -10.757 1.00 90.50 91 PHE A CA 1
ATOM 685 C C . PHE A 1 91 ? -6.156 -3.711 -10.282 1.00 90.50 91 PHE A C 1
ATOM 687 O O . PHE A 1 91 ? -6.673 -3.797 -9.171 1.00 90.50 91 PHE A O 1
ATOM 694 N N . LEU A 1 92 ? -6.021 -4.766 -11.088 1.00 89.56 92 LEU A N 1
ATOM 695 C CA . LEU A 1 92 ? -6.374 -6.128 -10.689 1.00 89.56 92 LEU A CA 1
ATOM 696 C C . LEU A 1 92 ? -5.157 -6.890 -10.163 1.00 89.56 92 LEU A C 1
ATOM 698 O O . LEU A 1 92 ? -5.241 -7.532 -9.119 1.00 89.56 92 LEU A O 1
ATOM 702 N N . MET A 1 93 ? -4.021 -6.794 -10.859 1.00 89.25 93 MET A N 1
ATOM 703 C CA . MET A 1 93 ? -2.834 -7.579 -10.515 1.00 89.25 93 MET A CA 1
ATOM 704 C C . MET A 1 93 ? -2.097 -7.040 -9.289 1.00 89.25 93 MET A C 1
ATOM 706 O O . MET A 1 93 ? -1.732 -7.817 -8.411 1.00 89.25 93 MET A O 1
ATOM 710 N N . VAL A 1 94 ? -1.909 -5.722 -9.173 1.00 89.88 94 VAL A N 1
ATOM 711 C CA . VAL A 1 94 ? -1.096 -5.142 -8.091 1.00 89.88 94 VAL A CA 1
ATOM 712 C C . VAL A 1 94 ? -1.690 -5.418 -6.702 1.00 89.88 94 VAL A C 1
ATOM 714 O O . VAL A 1 94 ? -0.929 -5.856 -5.845 1.00 89.88 94 VAL A O 1
ATOM 717 N N . PRO A 1 95 ? -3.004 -5.269 -6.434 1.00 89.69 95 PRO A N 1
ATOM 718 C CA . PRO A 1 95 ? -3.558 -5.630 -5.125 1.00 89.69 95 PRO A CA 1
ATOM 719 C C . PRO A 1 95 ? -3.390 -7.115 -4.776 1.00 89.69 95 PRO A C 1
ATOM 721 O O . PRO A 1 95 ? -3.146 -7.441 -3.616 1.00 89.69 95 PRO A O 1
ATOM 724 N N . LEU A 1 96 ? -3.471 -8.015 -5.765 1.00 88.62 96 LEU A N 1
ATOM 725 C CA . LEU A 1 96 ? -3.225 -9.447 -5.560 1.00 88.62 96 LEU A CA 1
ATOM 726 C C . LEU A 1 96 ? -1.762 -9.731 -5.203 1.00 88.62 96 LEU A C 1
ATOM 728 O O . LEU A 1 96 ? -1.491 -10.576 -4.355 1.00 88.62 96 LEU A O 1
ATOM 732 N N . ILE A 1 97 ? -0.826 -8.999 -5.806 1.00 88.38 97 ILE A N 1
ATOM 733 C CA . ILE A 1 97 ? 0.600 -9.094 -5.477 1.00 88.38 97 ILE A CA 1
ATOM 734 C C . ILE A 1 97 ? 0.870 -8.491 -4.095 1.00 88.38 97 ILE A C 1
ATOM 736 O O . ILE A 1 97 ? 1.542 -9.097 -3.271 1.00 88.38 97 ILE A O 1
ATOM 740 N N . LEU A 1 98 ? 0.302 -7.324 -3.780 1.00 86.75 98 LEU A N 1
ATOM 741 C CA . LEU A 1 98 ? 0.451 -6.706 -2.459 1.00 86.75 98 LEU A CA 1
ATOM 742 C C . LEU A 1 98 ? -0.145 -7.580 -1.352 1.00 86.75 98 LEU A C 1
ATOM 744 O O . LEU A 1 98 ? 0.400 -7.620 -0.250 1.00 86.75 98 LEU A O 1
ATOM 748 N N . PHE A 1 99 ? -1.190 -8.353 -1.644 1.00 86.88 99 PHE A N 1
ATOM 749 C CA . PHE A 1 99 ? -1.726 -9.327 -0.699 1.00 86.88 99 PHE A CA 1
ATOM 750 C C . PHE A 1 99 ? -0.673 -10.356 -0.254 1.00 86.88 99 PHE A C 1
ATOM 752 O O . PHE A 1 99 ? -0.664 -10.746 0.913 1.00 86.88 99 PHE A O 1
ATOM 759 N N . THR A 1 100 ? 0.278 -10.747 -1.111 1.00 84.19 100 THR A N 1
ATOM 760 C CA . THR A 1 100 ? 1.332 -11.692 -0.699 1.00 84.19 100 THR A CA 1
ATOM 761 C C . THR A 1 100 ? 2.332 -11.089 0.276 1.00 84.19 100 THR A C 1
ATOM 763 O O . THR A 1 100 ? 2.968 -11.829 1.021 1.00 84.19 100 THR A O 1
ATOM 766 N N . THR A 1 101 ? 2.435 -9.759 0.333 1.00 82.00 101 THR A N 1
ATOM 767 C CA . THR A 1 101 ? 3.249 -9.059 1.341 1.00 82.00 101 THR A CA 1
ATOM 768 C C . THR A 1 101 ? 2.571 -8.971 2.707 1.00 82.00 101 THR A C 1
ATOM 770 O O . THR A 1 101 ? 3.252 -8.767 3.708 1.00 82.00 101 THR A O 1
ATOM 773 N N . ALA A 1 102 ? 1.247 -9.156 2.769 1.00 81.81 102 ALA A N 1
ATOM 774 C CA . ALA A 1 102 ? 0.498 -9.153 4.025 1.00 81.81 102 ALA A CA 1
ATOM 775 C C . ALA A 1 102 ? 0.665 -10.463 4.810 1.00 81.81 102 ALA A C 1
ATOM 777 O O . ALA A 1 102 ? 0.399 -10.508 6.012 1.00 81.81 102 ALA A O 1
ATOM 778 N N . VAL A 1 103 ? 1.101 -11.537 4.144 1.00 78.06 103 VAL A N 1
ATOM 779 C CA . VAL A 1 103 ? 1.396 -12.807 4.808 1.00 78.06 103 VAL A CA 1
ATOM 780 C C . VAL A 1 103 ? 2.681 -12.632 5.626 1.00 78.06 103 VAL A C 1
ATOM 782 O O . VAL A 1 103 ? 3.700 -12.240 5.052 1.00 78.06 103 VAL A O 1
ATOM 785 N N . PRO A 1 104 ? 2.676 -12.925 6.943 1.00 71.25 104 PRO A N 1
ATOM 786 C CA . PRO A 1 104 ? 3.835 -12.756 7.817 1.00 71.25 104 PRO A CA 1
ATOM 787 C C . PRO A 1 104 ? 4.881 -13.844 7.537 1.00 71.25 104 PRO A C 1
ATOM 789 O O . PRO A 1 104 ? 5.056 -14.794 8.297 1.00 71.25 104 PRO A O 1
ATOM 792 N N . LEU A 1 105 ? 5.557 -13.720 6.400 1.00 75.75 105 LEU A N 1
ATOM 793 C CA . LEU A 1 105 ? 6.690 -14.547 6.015 1.00 75.75 105 LEU A CA 1
ATOM 794 C C . LEU A 1 105 ? 7.992 -13.884 6.481 1.00 75.75 105 LEU A C 1
ATOM 796 O O . LEU A 1 105 ? 8.074 -12.649 6.525 1.00 75.75 105 LEU A O 1
ATOM 800 N N . PRO A 1 106 ? 9.028 -14.677 6.808 1.00 72.50 106 PRO A N 1
ATOM 801 C CA . PRO A 1 106 ? 10.338 -14.136 7.150 1.00 72.50 106 PRO A CA 1
ATOM 802 C C . PRO A 1 106 ? 10.819 -13.168 6.057 1.00 72.50 106 PRO A C 1
ATOM 804 O O . PRO A 1 106 ? 10.637 -13.414 4.865 1.00 72.50 106 PRO A O 1
ATOM 807 N N . PHE A 1 107 ? 11.391 -12.037 6.482 1.00 71.62 107 PHE A N 1
ATOM 808 C CA . PHE A 1 107 ? 11.851 -10.937 5.620 1.00 71.62 107 PHE A CA 1
ATOM 809 C C . PHE A 1 107 ? 10.762 -10.232 4.787 1.00 71.62 107 PHE A C 1
ATOM 811 O O . PHE A 1 107 ? 11.067 -9.638 3.756 1.00 71.62 107 PHE A O 1
ATOM 818 N N . GLY A 1 108 ? 9.490 -10.268 5.200 1.00 68.06 108 GLY A N 1
ATOM 819 C CA . GLY A 1 108 ? 8.422 -9.527 4.510 1.00 68.06 108 GLY A CA 1
ATOM 820 C C . GLY A 1 108 ? 8.156 -10.047 3.093 1.00 68.06 108 GLY A C 1
ATOM 821 O O . GLY A 1 108 ? 7.988 -9.261 2.156 1.00 68.06 108 GLY A O 1
ATOM 822 N N . ALA A 1 109 ? 8.200 -11.376 2.934 1.00 78.19 109 ALA A N 1
ATOM 823 C CA . ALA A 1 109 ? 7.982 -12.081 1.669 1.00 78.19 109 ALA A CA 1
ATOM 824 C C . ALA A 1 109 ? 8.903 -11.614 0.518 1.00 78.19 109 ALA A C 1
ATOM 826 O O . ALA A 1 109 ? 8.500 -11.640 -0.651 1.00 78.19 109 ALA A O 1
ATOM 827 N N . LEU A 1 110 ? 10.123 -11.157 0.840 1.00 76.94 110 LEU A N 1
ATOM 828 C CA . LEU A 1 110 ? 11.182 -10.887 -0.139 1.00 76.94 110 LEU A CA 1
ATOM 829 C C . LEU A 1 110 ? 11.509 -12.173 -0.918 1.00 76.94 110 LEU A C 1
ATOM 831 O O . LEU A 1 110 ? 11.696 -13.236 -0.332 1.00 76.94 110 LEU A O 1
ATOM 835 N N . GLY A 1 111 ? 11.533 -12.088 -2.244 1.00 83.00 111 GLY A N 1
ATOM 836 C CA . GLY A 1 111 ? 11.684 -13.212 -3.169 1.00 83.00 111 GLY A CA 1
ATOM 837 C C . GLY A 1 111 ? 10.347 -13.832 -3.582 1.00 83.00 111 GLY A C 1
ATOM 838 O O . GLY A 1 111 ? 10.091 -13.993 -4.772 1.00 83.00 111 GLY A O 1
ATOM 839 N N . LEU A 1 112 ? 9.462 -14.136 -2.625 1.00 85.75 112 LEU A N 1
ATOM 840 C CA . LEU A 1 112 ? 8.152 -14.729 -2.933 1.00 85.75 112 LEU A CA 1
ATOM 841 C C . LEU A 1 112 ? 7.236 -13.743 -3.663 1.00 85.75 112 LEU A C 1
ATOM 843 O O . LEU A 1 112 ? 6.530 -14.121 -4.591 1.00 85.75 112 LEU A O 1
ATOM 847 N N . THR A 1 113 ? 7.251 -12.476 -3.262 1.00 87.44 113 THR A N 1
ATOM 848 C CA . THR A 1 113 ? 6.396 -11.453 -3.883 1.00 87.44 113 THR A CA 1
ATOM 849 C C . THR A 1 113 ? 6.853 -11.143 -5.309 1.00 87.44 113 THR A C 1
ATOM 851 O O . THR A 1 113 ? 6.033 -10.915 -6.191 1.00 87.44 113 THR A O 1
ATOM 854 N N . GLU A 1 114 ? 8.160 -11.159 -5.554 1.00 90.50 114 GLU A N 1
ATOM 855 C CA . GLU A 1 114 ? 8.773 -10.985 -6.868 1.00 90.50 114 GLU A CA 1
ATOM 856 C C . GLU A 1 114 ? 8.402 -12.140 -7.801 1.00 90.50 114 GLU A C 1
ATOM 858 O O . GLU A 1 114 ? 8.018 -11.897 -8.942 1.00 90.50 114 GLU A O 1
ATOM 863 N N . GLU A 1 115 ? 8.446 -13.373 -7.294 1.00 89.75 115 GLU A N 1
ATOM 864 C CA . GLU A 1 115 ? 8.033 -14.568 -8.031 1.00 89.75 115 GLU A CA 1
ATOM 865 C C . GLU A 1 115 ? 6.534 -14.542 -8.356 1.00 89.75 115 GLU A C 1
ATOM 867 O O . GLU A 1 115 ? 6.140 -14.710 -9.509 1.00 89.75 115 GLU A O 1
ATOM 872 N N . VAL A 1 116 ? 5.681 -14.267 -7.362 1.00 89.56 116 VAL A N 1
ATOM 873 C CA . VAL A 1 116 ? 4.229 -14.144 -7.571 1.00 89.56 116 VAL A CA 1
ATOM 874 C C . VAL A 1 116 ? 3.928 -13.032 -8.569 1.00 89.56 116 VAL A C 1
ATOM 876 O O . VAL A 1 116 ? 3.098 -13.211 -9.458 1.00 89.56 116 VAL A O 1
ATOM 879 N N . SER A 1 117 ? 4.617 -11.899 -8.459 1.00 89.06 117 SER A N 1
ATOM 880 C CA . SER A 1 117 ? 4.487 -10.809 -9.415 1.00 89.06 117 SER A CA 1
ATOM 881 C C . SER A 1 117 ? 4.834 -11.252 -10.823 1.00 89.06 117 SER A C 1
ATOM 883 O O . SER A 1 117 ? 4.042 -11.031 -11.730 1.00 89.06 117 SER A O 1
ATOM 885 N N . ASP A 1 118 ? 5.967 -11.924 -11.019 1.00 90.94 118 ASP A N 1
ATOM 886 C CA . ASP A 1 118 ? 6.362 -12.411 -12.337 1.00 90.94 118 ASP A CA 1
ATOM 887 C C . ASP A 1 118 ? 5.314 -13.359 -12.934 1.00 90.94 118 ASP A C 1
ATOM 889 O O . ASP A 1 118 ? 4.946 -13.223 -14.100 1.00 90.94 118 ASP A O 1
ATOM 893 N N . GLN A 1 119 ? 4.753 -14.258 -12.123 1.00 90.44 119 GLN A N 1
ATOM 894 C CA . GLN A 1 119 ? 3.682 -15.161 -12.549 1.00 90.44 119 GLN A CA 1
ATOM 895 C C . GLN A 1 119 ? 2.385 -14.421 -12.908 1.00 90.44 119 GLN A C 1
ATOM 897 O O . GLN A 1 119 ? 1.792 -14.700 -13.951 1.00 90.44 119 GLN A O 1
ATOM 902 N N . LEU A 1 120 ? 1.946 -13.466 -12.084 1.00 87.88 120 LEU A N 1
ATOM 903 C CA . LEU A 1 120 ? 0.720 -12.698 -12.333 1.00 87.88 120 LEU A CA 1
ATOM 904 C C . LEU A 1 120 ? 0.862 -11.767 -13.541 1.00 87.88 120 LEU A C 1
ATOM 906 O O . LEU A 1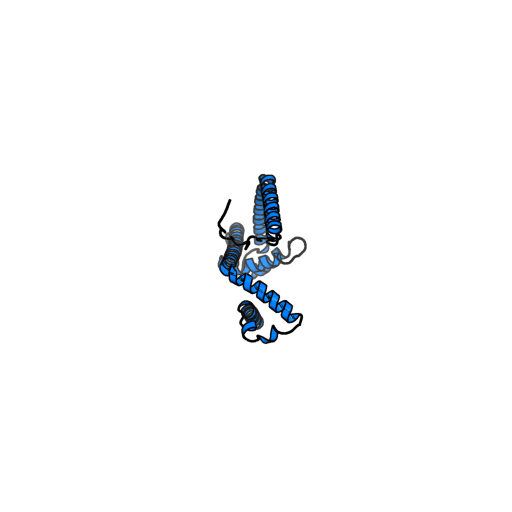 120 ? -0.076 -11.617 -14.321 1.00 87.88 120 LEU A O 1
ATOM 910 N N . PHE A 1 121 ? 2.033 -11.166 -13.727 1.00 87.75 121 PHE A N 1
ATOM 911 C CA . PHE A 1 121 ? 2.303 -10.252 -14.832 1.00 87.75 121 PHE A CA 1
ATOM 912 C C . PHE A 1 121 ? 2.540 -10.975 -16.164 1.00 87.75 121 PHE A C 1
ATOM 914 O O . PHE A 1 121 ? 2.135 -10.458 -17.207 1.00 87.75 121 PHE A O 1
ATOM 921 N N . LYS A 1 122 ? 3.056 -12.213 -16.148 1.00 86.88 122 LYS A N 1
ATOM 922 C CA . LYS A 1 122 ? 3.080 -13.094 -17.331 1.00 86.88 122 LYS A CA 1
ATOM 923 C C . LYS A 1 122 ? 1.686 -13.342 -17.913 1.00 86.88 122 LYS A C 1
ATOM 925 O O . LYS A 1 122 ? 1.549 -13.442 -19.127 1.00 86.88 122 LYS A O 1
ATOM 930 N N . LEU A 1 123 ? 0.641 -13.395 -17.080 1.00 86.38 123 LEU A N 1
ATOM 931 C CA . LEU A 1 123 ? -0.742 -13.597 -17.542 1.00 86.38 123 LEU A CA 1
ATOM 932 C C . LEU A 1 123 ? -1.292 -12.419 -18.360 1.00 86.38 123 LEU A C 1
ATOM 934 O O . LEU A 1 123 ? -2.261 -12.592 -19.094 1.00 86.38 123 LEU A O 1
ATOM 938 N N . ILE A 1 124 ? -0.697 -11.232 -18.228 1.00 84.31 124 ILE A N 1
ATOM 939 C CA . ILE A 1 124 ? -1.092 -10.018 -18.957 1.00 84.31 124 ILE A CA 1
ATOM 940 C C . ILE A 1 124 ? -0.020 -9.568 -19.954 1.00 84.31 124 ILE A C 1
ATOM 942 O O . ILE A 1 124 ? -0.011 -8.402 -20.344 1.00 84.31 124 ILE A O 1
ATOM 946 N N . ASP A 1 125 ? 0.873 -10.484 -20.344 1.00 81.69 125 ASP A N 1
ATOM 947 C CA . ASP A 1 125 ? 1.968 -10.254 -21.296 1.00 81.69 125 ASP A CA 1
ATOM 948 C C . ASP A 1 125 ? 2.889 -9.082 -20.901 1.00 81.69 125 ASP A C 1
ATOM 950 O O . ASP A 1 125 ? 3.419 -8.350 -21.735 1.00 81.69 125 ASP A O 1
ATOM 954 N N . HIS A 1 126 ? 3.065 -8.864 -19.594 1.00 80.19 126 HIS A N 1
ATOM 955 C CA . HIS A 1 126 ? 3.960 -7.830 -19.092 1.00 80.19 126 HIS A CA 1
ATOM 956 C C . HIS A 1 126 ? 5.394 -8.375 -19.002 1.00 80.19 126 HIS A C 1
ATOM 958 O O . HIS A 1 126 ? 5.629 -9.401 -18.353 1.00 80.19 126 HIS A O 1
ATOM 964 N N . PRO A 1 127 ? 6.392 -7.675 -19.563 1.00 77.62 127 PRO A N 1
ATOM 965 C CA . PRO A 1 127 ? 7.788 -8.074 -19.454 1.00 77.62 127 PRO A CA 1
ATOM 966 C C . PRO A 1 127 ? 8.293 -7.869 -18.018 1.00 77.62 127 PRO A C 1
ATOM 968 O O . PRO A 1 127 ? 8.207 -6.772 -17.478 1.00 77.62 127 PRO A O 1
ATOM 971 N N . GLY A 1 128 ? 8.818 -8.923 -17.389 1.00 84.31 128 GLY A N 1
ATOM 972 C CA . GLY A 1 128 ? 9.589 -8.839 -16.141 1.00 84.31 128 GLY A CA 1
ATOM 973 C C . GLY A 1 128 ? 8.834 -8.307 -14.915 1.00 84.31 128 GLY A C 1
ATOM 974 O O . GLY A 1 128 ? 9.259 -7.319 -14.311 1.00 84.31 128 GLY A O 1
ATOM 975 N N . GLY A 1 129 ? 7.765 -8.991 -14.494 1.00 86.12 129 GLY A N 1
ATOM 976 C CA . GLY A 1 129 ? 6.988 -8.619 -13.301 1.00 86.12 129 GLY A CA 1
ATOM 977 C C . GLY A 1 129 ? 7.808 -8.623 -12.005 1.00 86.12 129 GLY A C 1
ATOM 978 O O . GLY A 1 129 ? 7.588 -7.783 -11.126 1.00 86.12 129 GLY A O 1
ATOM 979 N N . ALA A 1 130 ? 8.810 -9.503 -11.898 1.00 89.50 130 ALA A N 1
ATOM 980 C CA . ALA A 1 130 ? 9.761 -9.486 -10.784 1.00 89.50 130 ALA A CA 1
ATOM 981 C C . ALA A 1 130 ? 10.573 -8.179 -10.735 1.00 89.50 130 ALA A C 1
ATOM 983 O O . ALA A 1 130 ? 10.706 -7.564 -9.676 1.00 89.50 130 ALA A O 1
ATOM 984 N N . LEU A 1 131 ? 11.083 -7.716 -11.882 1.00 91.06 131 LEU A N 1
ATOM 985 C CA . LEU A 1 131 ? 11.895 -6.499 -11.957 1.00 91.06 131 LEU A CA 1
ATOM 986 C C . LEU A 1 131 ? 11.064 -5.249 -11.640 1.00 91.06 131 LEU A C 1
ATOM 988 O O . LEU A 1 131 ? 11.537 -4.363 -10.928 1.00 91.06 131 LEU A O 1
ATOM 992 N N . ALA A 1 132 ? 9.812 -5.207 -12.104 1.00 90.94 132 ALA A N 1
ATOM 993 C CA . ALA A 1 132 ? 8.867 -4.152 -11.747 1.00 90.94 132 ALA A CA 1
ATOM 994 C C . ALA A 1 132 ? 8.630 -4.078 -10.225 1.00 90.94 132 ALA A C 1
ATOM 996 O O . ALA A 1 132 ? 8.669 -2.988 -9.650 1.00 90.94 132 ALA A O 1
ATOM 997 N N . MET A 1 133 ? 8.479 -5.224 -9.544 1.00 91.12 133 MET A N 1
ATOM 998 C CA . MET A 1 133 ? 8.360 -5.267 -8.077 1.00 91.12 133 MET A CA 1
ATOM 999 C C . MET A 1 133 ? 9.610 -4.806 -7.352 1.00 91.12 133 MET A C 1
ATOM 1001 O O . MET A 1 133 ? 9.494 -4.072 -6.372 1.00 91.12 133 MET A O 1
ATOM 1005 N N . ILE A 1 134 ? 10.794 -5.194 -7.823 1.00 92.31 134 ILE A N 1
ATOM 1006 C CA . ILE A 1 134 ? 12.049 -4.723 -7.232 1.00 92.31 134 ILE A CA 1
ATOM 1007 C C . ILE A 1 134 ? 12.143 -3.199 -7.366 1.00 92.31 134 ILE A C 1
ATOM 1009 O O . ILE A 1 134 ? 12.403 -2.516 -6.376 1.00 92.31 134 ILE A O 1
ATOM 1013 N N . GLY A 1 135 ? 11.854 -2.650 -8.550 1.00 92.38 135 GLY A N 1
ATOM 1014 C CA . GLY A 1 135 ? 11.817 -1.202 -8.762 1.00 92.38 135 GLY A CA 1
ATOM 1015 C C . GLY A 1 135 ? 10.815 -0.503 -7.841 1.00 92.38 135 GLY A C 1
ATOM 1016 O O . GLY A 1 135 ? 11.124 0.528 -7.242 1.00 92.38 135 GLY A O 1
ATOM 1017 N N . PHE A 1 136 ? 9.629 -1.091 -7.672 1.00 92.25 136 PHE A N 1
ATOM 1018 C CA . PHE A 1 136 ? 8.605 -0.552 -6.785 1.00 92.25 136 PHE A CA 1
ATOM 1019 C C . PHE A 1 136 ? 9.039 -0.578 -5.313 1.00 92.25 136 PHE A C 1
ATOM 1021 O O . PHE A 1 136 ? 8.855 0.407 -4.598 1.00 92.25 136 PHE A O 1
ATOM 1028 N N . ARG A 1 137 ? 9.685 -1.659 -4.857 1.00 91.00 137 ARG A N 1
ATOM 1029 C CA . ARG A 1 137 ? 10.248 -1.736 -3.501 1.00 91.00 137 ARG A CA 1
ATOM 1030 C C . ARG A 1 137 ? 11.331 -0.692 -3.273 1.00 91.00 137 ARG A C 1
ATOM 1032 O O . ARG A 1 137 ? 11.334 -0.073 -2.216 1.00 91.00 137 ARG A O 1
ATOM 1039 N N . VAL A 1 138 ? 12.217 -0.460 -4.244 1.00 93.31 138 VAL A N 1
ATOM 1040 C CA . VAL A 1 138 ? 13.242 0.592 -4.141 1.00 93.31 138 VAL A CA 1
ATOM 1041 C C . VAL A 1 138 ? 12.589 1.958 -3.929 1.00 93.31 138 VAL A C 1
ATOM 1043 O O . VAL A 1 138 ? 12.994 2.690 -3.028 1.00 93.31 138 VAL A O 1
ATOM 1046 N N . LEU A 1 139 ? 11.534 2.274 -4.688 1.00 93.56 139 LEU A N 1
ATOM 1047 C CA . LEU A 1 139 ? 10.767 3.507 -4.501 1.00 93.56 139 LEU A CA 1
ATOM 1048 C C . LEU A 1 139 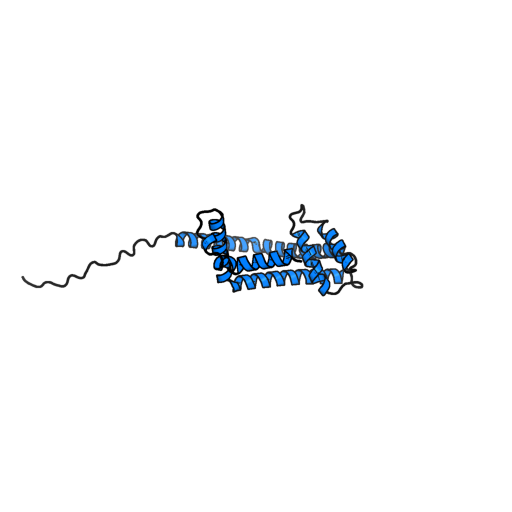? 10.126 3.576 -3.104 1.00 93.56 139 LEU A C 1
ATOM 1050 O O . LEU A 1 139 ? 10.211 4.603 -2.430 1.00 93.56 139 LEU A O 1
ATOM 1054 N N . MET A 1 140 ? 9.517 2.479 -2.651 1.00 91.44 140 MET A N 1
ATOM 1055 C CA . MET A 1 140 ? 8.873 2.393 -1.340 1.00 91.44 140 MET A CA 1
ATOM 1056 C C . MET A 1 140 ? 9.876 2.575 -0.192 1.00 91.44 140 MET A C 1
ATOM 1058 O O . MET A 1 140 ? 9.611 3.330 0.742 1.00 91.44 140 MET A O 1
ATOM 1062 N N . TYR A 1 141 ? 11.047 1.938 -0.273 1.00 92.38 141 TYR A N 1
ATOM 1063 C CA . TYR A 1 141 ? 12.109 2.085 0.720 1.00 92.38 141 TYR A CA 1
ATOM 1064 C C . TYR A 1 141 ? 12.727 3.482 0.699 1.00 92.38 141 TYR A C 1
ATOM 1066 O O . TYR A 1 141 ? 12.996 4.026 1.765 1.00 92.38 141 TYR A O 1
ATOM 1074 N N . ALA A 1 142 ? 12.883 4.108 -0.471 1.00 94.06 142 ALA A N 1
ATOM 1075 C CA . ALA A 1 142 ? 13.311 5.503 -0.551 1.00 94.06 142 ALA A CA 1
ATOM 1076 C C . ALA A 1 142 ? 12.316 6.434 0.163 1.00 94.06 142 ALA A C 1
ATOM 1078 O O . ALA A 1 142 ? 12.726 7.277 0.961 1.00 94.06 142 ALA A O 1
ATOM 1079 N N . GLY A 1 143 ? 11.011 6.230 -0.047 1.00 92.88 143 GLY A N 1
ATOM 1080 C CA . GLY A 1 143 ? 9.963 6.938 0.690 1.00 92.88 143 GLY A CA 1
ATOM 1081 C C . GLY A 1 143 ? 10.053 6.707 2.201 1.00 92.88 143 GLY A C 1
ATOM 1082 O O . GLY A 1 143 ? 10.030 7.665 2.969 1.00 92.88 143 GLY A O 1
ATOM 1083 N N . ALA A 1 144 ? 10.243 5.456 2.629 1.00 92.19 144 ALA A N 1
ATOM 1084 C CA . ALA A 1 144 ? 10.399 5.109 4.040 1.00 92.19 144 ALA A CA 1
ATOM 1085 C C . ALA A 1 144 ? 11.630 5.773 4.680 1.00 92.19 144 ALA A C 1
ATOM 1087 O O . ALA A 1 144 ? 11.543 6.244 5.811 1.00 92.19 144 ALA A O 1
ATOM 1088 N N . VAL A 1 145 ? 12.753 5.866 3.959 1.00 95.44 145 VAL A N 1
ATOM 1089 C CA . VAL A 1 145 ? 13.953 6.581 4.421 1.00 95.44 145 VAL A CA 1
ATOM 1090 C C . VAL A 1 145 ? 13.659 8.068 4.596 1.00 95.44 145 VAL A C 1
ATOM 1092 O O . VAL A 1 145 ? 13.997 8.626 5.636 1.00 95.44 145 VAL A O 1
ATOM 1095 N N . VAL A 1 146 ? 12.978 8.707 3.639 1.00 94.88 146 VAL A N 1
ATOM 1096 C CA . VAL A 1 146 ? 12.570 10.117 3.769 1.00 94.88 146 VAL A CA 1
ATOM 1097 C C . VAL A 1 146 ? 11.674 10.308 4.994 1.00 94.88 146 VAL A C 1
ATOM 1099 O O . VAL A 1 146 ? 11.930 11.197 5.806 1.00 94.88 146 VAL A O 1
ATOM 1102 N N . SER A 1 147 ? 10.669 9.449 5.178 1.00 92.25 147 SER A N 1
ATOM 1103 C CA . SER A 1 147 ? 9.800 9.479 6.359 1.00 92.25 147 SER A CA 1
ATOM 1104 C C . SER A 1 147 ? 10.580 9.279 7.660 1.00 92.25 147 SER A C 1
ATOM 1106 O O . SER A 1 147 ? 10.335 9.994 8.628 1.00 92.25 147 SER A O 1
ATOM 1108 N N . ALA A 1 148 ? 11.553 8.366 7.682 1.00 93.06 148 ALA A N 1
ATOM 1109 C CA . ALA A 1 148 ? 12.411 8.133 8.839 1.00 93.06 148 ALA A CA 1
ATOM 1110 C C .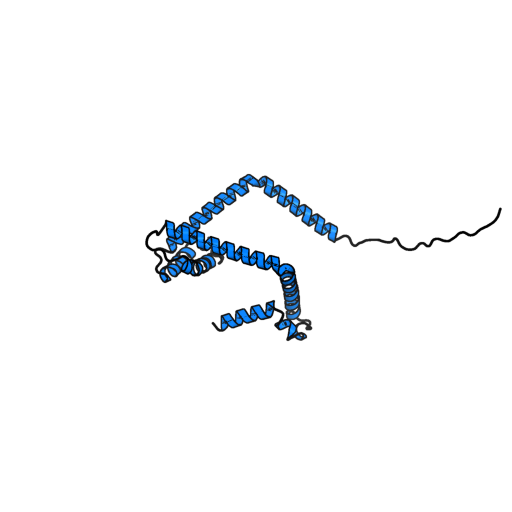 ALA A 1 148 ? 13.292 9.352 9.153 1.00 93.06 148 ALA A C 1
ATOM 1112 O O . ALA A 1 148 ? 13.392 9.747 10.311 1.00 93.06 148 ALA A O 1
ATOM 1113 N N . CYS A 1 149 ? 13.880 9.998 8.142 1.00 94.81 149 CYS A N 1
ATOM 1114 C CA . CYS A 1 149 ? 14.650 11.229 8.324 1.00 94.81 149 CYS A CA 1
ATOM 1115 C C . CYS A 1 149 ? 13.787 12.362 8.894 1.00 94.81 149 CYS A C 1
ATOM 1117 O O . CYS A 1 149 ? 14.216 13.044 9.822 1.00 94.81 149 CYS A O 1
ATOM 1119 N N . VAL A 1 150 ? 12.564 12.542 8.382 1.00 93.56 150 VAL A N 1
ATOM 1120 C CA . VAL A 1 150 ? 11.614 13.542 8.900 1.00 93.56 150 VAL A CA 1
ATOM 1121 C C . VAL A 1 150 ? 11.221 13.226 10.342 1.00 93.56 150 VAL A C 1
ATOM 1123 O O . VAL A 1 150 ? 11.196 14.128 11.179 1.00 93.56 150 VAL A O 1
ATOM 1126 N N . TYR A 1 151 ? 10.957 11.958 10.652 1.00 91.62 151 TYR A N 1
ATOM 1127 C CA . TYR A 1 151 ? 10.655 11.512 12.009 1.00 91.62 151 TYR A CA 1
ATOM 1128 C C . TYR A 1 151 ? 11.816 11.794 12.970 1.00 91.62 151 TYR A C 1
ATOM 1130 O O . TYR A 1 151 ? 11.606 12.390 14.022 1.00 91.62 151 TYR A O 1
ATOM 1138 N N . LEU A 1 152 ? 13.047 11.440 12.588 1.00 92.38 152 LEU A N 1
ATOM 1139 C CA . LEU A 1 152 ? 14.247 11.675 13.395 1.00 92.38 152 LEU A CA 1
ATOM 1140 C C . LEU A 1 152 ? 14.512 13.170 13.612 1.00 92.38 152 LEU A C 1
ATOM 1142 O O . LEU A 1 152 ? 14.831 13.575 14.727 1.00 92.38 152 LEU A O 1
ATOM 1146 N N . ALA A 1 153 ? 14.327 14.001 12.583 1.00 92.50 153 ALA A N 1
ATOM 1147 C CA . ALA A 1 153 ? 14.482 15.452 12.693 1.00 92.50 153 ALA A CA 1
ATOM 1148 C C . ALA A 1 153 ? 13.469 16.083 13.664 1.00 92.50 153 ALA A C 1
ATOM 1150 O O . ALA A 1 153 ? 13.778 17.067 14.332 1.00 92.50 153 ALA A O 1
ATOM 1151 N N . ASN A 1 154 ? 12.272 15.502 13.770 1.00 92.12 154 ASN A N 1
ATOM 1152 C CA . ASN A 1 154 ? 11.196 15.991 14.631 1.00 92.12 154 ASN A CA 1
ATOM 1153 C C . ASN A 1 154 ? 11.007 15.137 15.894 1.00 92.12 154 ASN A C 1
ATOM 1155 O O . ASN A 1 154 ? 10.002 15.284 16.587 1.00 92.12 154 ASN A O 1
ATOM 1159 N N . PHE A 1 155 ? 11.970 14.273 16.230 1.00 88.38 155 PHE A N 1
ATOM 1160 C CA . PHE A 1 155 ? 11.819 13.282 17.298 1.00 88.38 155 PHE A CA 1
ATOM 1161 C C . PHE A 1 155 ? 11.482 13.915 18.657 1.00 88.38 155 PHE A C 1
ATOM 1163 O O . PHE A 1 155 ? 10.641 13.403 19.393 1.00 88.38 155 PHE A O 1
ATOM 1170 N N . ALA A 1 156 ? 12.074 15.075 18.963 1.00 79.06 156 ALA A N 1
ATOM 1171 C CA . ALA A 1 156 ? 11.783 15.823 20.187 1.00 79.06 156 ALA A CA 1
ATOM 1172 C C . ALA A 1 156 ? 10.331 16.340 20.245 1.00 79.06 156 ALA A C 1
ATOM 1174 O O . ALA A 1 156 ? 9.708 16.290 21.302 1.00 79.06 156 ALA A O 1
ATOM 1175 N N . GLN A 1 157 ? 9.776 16.786 19.113 1.00 84.06 157 GLN A N 1
ATOM 1176 C CA . GLN A 1 157 ? 8.385 17.246 19.032 1.00 84.06 157 GLN A CA 1
ATOM 1177 C C . GLN A 1 157 ? 7.408 16.077 19.167 1.00 84.06 157 GLN A C 1
ATOM 1179 O O . GLN A 1 157 ? 6.420 16.185 19.886 1.00 84.06 157 GLN A O 1
ATOM 1184 N N . VAL A 1 158 ? 7.708 14.939 18.529 1.00 81.00 158 VAL A N 1
ATOM 1185 C CA . VAL A 1 158 ? 6.886 13.726 18.653 1.00 81.00 158 VAL A CA 1
ATOM 1186 C C . VAL A 1 158 ? 6.833 13.264 20.107 1.00 81.00 158 VAL A C 1
ATOM 1188 O O . VAL A 1 158 ? 5.750 12.983 20.604 1.00 81.00 158 VAL A O 1
ATOM 1191 N N . ARG A 1 159 ? 7.972 13.250 20.814 1.00 83.62 159 ARG A N 1
ATOM 1192 C CA . ARG A 1 159 ? 8.017 12.851 22.227 1.00 83.62 159 ARG A CA 1
ATOM 1193 C C . ARG A 1 159 ? 7.152 13.750 23.116 1.00 83.62 159 ARG A C 1
ATOM 1195 O O . ARG A 1 159 ? 6.409 13.224 23.934 1.00 83.62 159 ARG A O 1
ATOM 1202 N N . GLY A 1 160 ? 7.207 15.069 22.915 1.00 83.69 160 GLY A N 1
ATOM 1203 C CA . GLY A 1 160 ? 6.379 16.012 23.674 1.00 83.69 160 GLY A CA 1
ATOM 1204 C C . GLY A 1 160 ? 4.878 15.861 23.399 1.00 83.69 160 GLY A C 1
ATOM 1205 O O . GLY A 1 160 ? 4.071 15.949 24.321 1.0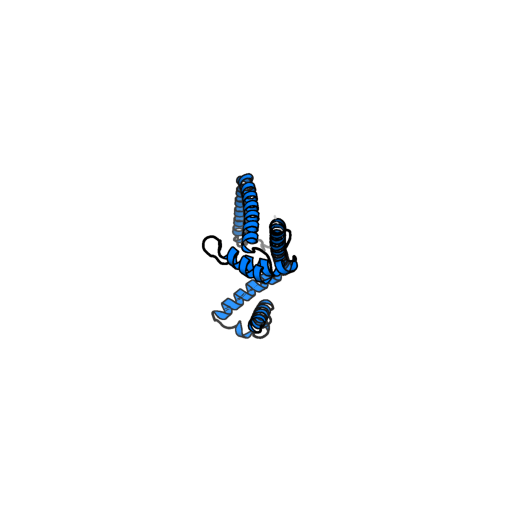0 83.69 160 GLY A O 1
ATOM 1206 N N . LEU A 1 161 ? 4.492 15.577 22.149 1.00 84.06 161 LEU A N 1
ATOM 1207 C CA . LEU A 1 161 ? 3.094 15.312 21.790 1.00 84.06 161 LEU A CA 1
ATOM 1208 C C . LEU A 1 161 ? 2.577 14.001 22.393 1.00 84.06 161 LEU A C 1
ATOM 1210 O O . LEU A 1 161 ? 1.437 13.966 22.844 1.00 84.06 161 LEU A O 1
ATOM 1214 N N . THR A 1 162 ? 3.401 12.949 22.426 1.00 83.38 162 THR A N 1
ATOM 1215 C CA . THR A 1 162 ? 3.032 11.673 23.058 1.00 83.38 162 THR A CA 1
ATOM 1216 C C . THR A 1 162 ? 2.814 11.838 24.561 1.00 83.38 162 THR A C 1
ATOM 1218 O O . THR A 1 162 ? 1.791 11.396 25.063 1.00 83.38 162 THR A O 1
ATOM 1221 N N . GLU A 1 163 ? 3.722 12.529 25.256 1.00 87.12 163 GLU A N 1
ATOM 1222 C CA . GLU A 1 163 ? 3.610 12.789 26.701 1.00 87.12 163 GLU A CA 1
ATOM 1223 C C . GLU A 1 163 ? 2.370 13.634 27.036 1.00 87.12 163 GLU A C 1
ATOM 1225 O O . GLU A 1 163 ? 1.640 13.339 27.977 1.00 87.12 163 GLU A O 1
ATOM 1230 N N . THR A 1 164 ? 2.067 14.638 26.205 1.00 84.25 164 THR A N 1
ATOM 1231 C CA . THR A 1 164 ? 0.847 15.448 26.359 1.00 84.25 164 THR A CA 1
ATOM 1232 C C . THR A 1 164 ? -0.419 14.614 26.136 1.00 84.25 164 THR A C 1
ATOM 1234 O O . THR A 1 164 ? -1.409 14.796 26.839 1.00 84.25 164 THR A O 1
ATOM 1237 N N . ALA A 1 165 ? -0.411 13.703 25.157 1.00 83.88 165 ALA A N 1
ATOM 1238 C CA . ALA A 1 165 ? -1.554 12.839 24.875 1.00 83.88 165 ALA A CA 1
ATOM 1239 C C . ALA A 1 165 ? -1.818 11.837 26.009 1.00 83.88 165 ALA A C 1
ATOM 1241 O O . ALA A 1 165 ? -2.974 11.634 26.367 1.00 83.88 165 ALA A O 1
ATOM 1242 N N . GLU A 1 166 ? -0.761 11.264 26.587 1.00 82.44 166 GLU A N 1
ATOM 1243 C CA . GLU A 1 166 ? -0.846 10.336 27.721 1.00 82.44 166 GLU A CA 1
ATOM 1244 C C . GLU A 1 166 ? -1.417 11.037 28.964 1.00 82.44 166 GLU A C 1
ATOM 1246 O O . GLU A 1 166 ? -2.343 10.523 29.586 1.00 82.44 166 GLU A O 1
ATOM 1251 N N . HIS A 1 167 ? -0.983 12.272 29.241 1.00 79.69 167 HIS A N 1
ATOM 1252 C CA . HIS A 1 167 ? -1.533 13.076 30.338 1.00 79.69 167 HIS A CA 1
ATOM 1253 C C . HIS A 1 167 ? -3.018 13.435 30.135 1.00 79.69 167 HIS A C 1
ATOM 1255 O O . HIS A 1 167 ? -3.788 13.456 31.092 1.00 79.69 167 HIS A O 1
ATOM 1261 N N . LEU A 1 168 ? -3.450 13.716 28.898 1.00 79.94 168 LEU A N 1
ATOM 1262 C CA . LEU A 1 168 ? -4.871 13.949 28.601 1.00 79.94 168 LEU A CA 1
ATOM 1263 C C . LEU A 1 168 ? -5.720 12.682 28.778 1.00 79.94 168 LEU A C 1
ATOM 1265 O O . LEU A 1 168 ? -6.877 12.773 29.186 1.00 79.94 168 LEU A O 1
ATOM 1269 N N . GLU A 1 169 ? -5.181 11.513 28.430 1.00 79.56 169 GLU A N 1
ATOM 1270 C CA . GLU A 1 169 ? -5.867 10.232 28.614 1.00 79.56 169 GLU A CA 1
ATOM 1271 C C . GLU A 1 169 ? -6.012 9.892 30.104 1.00 79.56 169 GLU A C 1
ATOM 1273 O O . GLU A 1 169 ? -7.094 9.489 30.528 1.00 79.56 169 GLU A O 1
ATOM 1278 N N . GLU A 1 170 ? -4.973 10.137 30.905 1.00 80.31 170 GLU A N 1
ATOM 1279 C CA . GLU A 1 170 ? -4.993 9.943 32.359 1.00 80.31 170 GLU A CA 1
ATOM 1280 C C . GLU A 1 170 ? -6.000 10.884 33.046 1.00 80.31 170 GLU A C 1
ATOM 1282 O O . GLU A 1 170 ? -6.848 10.415 33.804 1.00 80.31 170 GLU A O 1
ATOM 1287 N N . GLU A 1 171 ? -6.025 12.175 32.686 1.00 76.94 171 GLU A N 1
ATOM 1288 C CA . GLU A 1 171 ? -6.999 13.150 33.209 1.00 76.94 171 GLU A CA 1
ATOM 1289 C C . GLU A 1 171 ? -8.454 12.788 32.839 1.00 76.94 171 GLU A C 1
ATOM 1291 O O . GLU A 1 171 ? -9.368 12.936 33.653 1.00 76.94 171 GLU A O 1
ATOM 1296 N N . LEU A 1 172 ? -8.693 12.255 31.634 1.00 77.38 172 LEU A N 1
ATOM 1297 C CA . LEU A 1 172 ? -10.014 11.769 31.212 1.00 77.38 172 LEU A CA 1
ATOM 1298 C C . LEU A 1 172 ? -10.461 10.515 31.979 1.00 77.38 172 LEU A C 1
ATOM 1300 O O . LEU A 1 172 ? -11.659 10.338 32.216 1.00 77.38 172 LEU A O 1
ATOM 1304 N N . ILE A 1 173 ? -9.525 9.635 32.341 1.00 75.69 173 ILE A N 1
ATOM 1305 C CA . ILE A 1 173 ? -9.805 8.423 33.118 1.00 75.69 173 ILE A CA 1
ATOM 1306 C C . ILE A 1 173 ? -10.060 8.784 34.585 1.00 75.69 173 ILE A C 1
ATOM 1308 O O . ILE A 1 173 ? -11.045 8.313 35.151 1.00 75.69 173 ILE A O 1
ATOM 1312 N N . GLU A 1 174 ? -9.242 9.650 35.188 1.00 73.19 174 GLU A N 1
ATOM 1313 C CA . GLU A 1 174 ? -9.422 10.105 36.572 1.00 73.19 174 GLU A CA 1
ATOM 1314 C C . GLU A 1 174 ? -10.688 10.959 36.738 1.00 73.19 174 GLU A C 1
ATOM 1316 O O . GLU A 1 174 ? -11.493 10.693 37.631 1.00 73.19 174 GLU A O 1
ATOM 1321 N N . GLY A 1 175 ? -10.950 11.898 35.822 1.00 62.81 175 GLY A N 1
ATOM 1322 C CA . GLY A 1 175 ? -12.171 12.712 35.822 1.00 62.81 175 GLY A CA 1
ATOM 1323 C C . GLY A 1 175 ? -13.458 11.923 35.540 1.00 62.81 175 GLY A C 1
ATOM 1324 O O . GLY A 1 175 ? -14.553 12.386 35.855 1.00 62.81 175 GLY A O 1
ATOM 1325 N N . GLY A 1 176 ? -13.352 10.716 34.973 1.00 55.78 176 GLY A N 1
ATOM 1326 C CA . GLY A 1 176 ? -14.468 9.784 34.782 1.00 55.78 176 GLY A CA 1
ATOM 1327 C C . GLY A 1 176 ? -14.737 8.855 35.975 1.00 55.78 176 GLY A C 1
ATOM 1328 O O . GLY A 1 176 ? -15.742 8.140 35.965 1.00 55.78 176 GLY A O 1
ATOM 1329 N N . LEU A 1 177 ? -13.855 8.844 36.983 1.00 53.38 177 LEU A N 1
ATOM 1330 C CA . LEU A 1 177 ? -13.917 7.961 38.152 1.00 53.38 177 LEU A CA 1
ATOM 1331 C C . LEU A 1 177 ? -14.362 8.658 39.442 1.00 53.38 177 LEU A C 1
ATOM 1333 O O . LEU A 1 177 ? -14.516 7.969 40.451 1.00 53.38 177 LEU A O 1
ATOM 1337 N N . GLU A 1 178 ? -14.631 9.965 39.436 1.00 50.84 178 GLU A N 1
ATOM 1338 C CA . GLU A 1 178 ? -15.322 10.590 40.564 1.00 50.84 178 GLU A CA 1
ATOM 1339 C C . GLU A 1 178 ? -16.806 10.182 40.536 1.00 50.84 178 GLU A C 1
ATOM 1341 O O . GLU A 1 178 ? -17.555 10.620 39.654 1.00 50.84 178 GLU A O 1
ATOM 1346 N N . PRO A 1 179 ? -17.300 9.350 41.480 1.00 46.28 179 PRO A N 1
ATOM 1347 C CA . PRO A 1 179 ? -18.728 9.337 41.720 1.00 46.28 179 PRO A CA 1
ATOM 1348 C C . PRO A 1 179 ? -19.077 10.762 42.131 1.00 46.28 179 PRO A C 1
ATOM 1350 O O . PRO A 1 179 ? -18.460 11.290 43.053 1.00 46.28 179 PRO A O 1
ATOM 1353 N N . SER A 1 180 ? -20.041 11.369 41.436 1.00 49.16 180 SER A N 1
ATOM 1354 C CA . SER A 1 180 ? -20.716 12.594 41.861 1.00 49.16 180 SER A CA 1
ATOM 1355 C C . SER A 1 180 ? -21.150 12.413 43.318 1.00 49.16 180 SER A C 1
ATOM 1357 O O . SER A 1 180 ? -22.161 11.790 43.644 1.00 49.16 180 SER A O 1
ATOM 1359 N N . GLY A 1 181 ? -20.257 12.830 44.205 1.00 44.50 181 GLY A N 1
ATOM 1360 C CA . GLY A 1 181 ? -20.330 12.664 45.632 1.00 44.50 181 GLY A CA 1
ATOM 1361 C C . GLY A 1 181 ? -20.826 13.977 46.174 1.00 44.50 181 GLY A C 1
ATOM 1362 O O . GLY A 1 181 ? -20.071 14.937 46.274 1.00 44.50 181 GLY A O 1
ATOM 1363 N N . SER A 1 182 ? -22.098 13.978 46.556 1.00 47.19 182 SER A N 1
ATOM 1364 C CA . SER A 1 182 ? -22.740 14.989 47.392 1.00 47.19 182 SER A CA 1
ATOM 1365 C C . SER A 1 182 ? -22.985 16.367 46.770 1.00 47.19 182 SER A C 1
ATOM 1367 O O . SER A 1 182 ? -22.585 17.386 47.320 1.00 47.19 182 SER A O 1
ATOM 1369 N N . ASP A 1 183 ? -23.875 16.401 45.778 1.00 45.75 183 ASP A N 1
ATOM 1370 C CA . ASP A 1 183 ? -24.995 17.347 45.855 1.00 45.75 183 ASP A CA 1
ATOM 1371 C C . ASP A 1 183 ? -25.926 16.901 47.006 1.00 45.75 183 ASP A C 1
ATOM 1373 O O . ASP A 1 183 ? -26.991 16.322 46.807 1.00 45.75 183 ASP A O 1
ATOM 1377 N N . LEU A 1 184 ? -25.482 17.097 48.252 1.00 51.38 184 LEU A N 1
ATOM 1378 C CA . LEU A 1 184 ? -26.367 17.163 49.418 1.00 51.38 184 LEU A CA 1
ATOM 1379 C C . LEU A 1 184 ? -26.555 18.638 49.754 1.00 51.38 184 LEU A C 1
ATOM 1381 O O . LEU A 1 184 ? -26.075 19.153 50.761 1.00 51.38 184 LEU A O 1
ATOM 1385 N N . GLN A 1 185 ? -27.261 19.309 48.857 1.00 50.03 185 GLN A N 1
ATOM 1386 C CA . GLN A 1 185 ? -27.853 20.609 49.088 1.00 50.03 185 GLN A CA 1
ATOM 1387 C C . GLN A 1 185 ? -29.331 20.469 48.725 1.00 50.03 185 GLN A C 1
ATOM 1389 O O . GLN A 1 185 ? -29.721 20.815 47.622 1.00 50.03 185 GLN A O 1
ATOM 1394 N N . ASP A 1 186 ? -30.137 19.917 49.634 1.00 44.44 186 ASP A N 1
ATOM 1395 C CA . ASP A 1 186 ? -31.573 20.199 49.640 1.00 44.44 186 ASP A CA 1
ATOM 1396 C C . ASP A 1 186 ? -32.191 20.006 51.035 1.00 44.44 186 ASP A C 1
ATOM 1398 O O . ASP A 1 186 ? -31.948 19.021 51.733 1.00 44.44 186 ASP A O 1
ATOM 1402 N N . ASP A 1 187 ? -32.998 21.005 51.392 1.00 50.75 187 ASP A N 1
ATOM 1403 C CA . ASP A 1 187 ? -34.036 21.038 52.423 1.00 50.75 187 ASP A CA 1
ATOM 1404 C C . ASP A 1 187 ? -33.661 21.086 53.915 1.00 50.75 187 ASP A C 1
ATOM 1406 O O . ASP A 1 187 ? -34.005 20.220 54.720 1.00 50.75 187 ASP A O 1
ATOM 1410 N N . ALA A 1 188 ? -33.141 22.245 54.338 1.00 45.91 188 ALA A N 1
ATOM 1411 C CA . ALA A 1 188 ? -33.536 22.831 55.622 1.00 45.91 188 ALA A CA 1
ATOM 1412 C C . ALA A 1 188 ? -34.399 24.083 55.364 1.00 45.91 188 ALA A C 1
ATOM 1414 O O . ALA A 1 188 ? -33.902 25.150 55.011 1.00 45.91 188 ALA A O 1
ATOM 1415 N N . LEU A 1 189 ? -35.712 23.894 55.505 1.00 54.25 189 LEU A N 1
ATOM 1416 C CA . LEU A 1 189 ? -36.805 24.857 55.328 1.00 54.25 189 LEU A CA 1
ATOM 1417 C C . LEU A 1 189 ? -36.569 26.234 55.991 1.00 54.25 189 LEU A C 1
ATOM 1419 O O . LEU A 1 189 ? -36.041 26.297 57.105 1.00 54.25 189 LEU A O 1
ATOM 1423 N N . PRO A 1 190 ? -37.083 27.338 55.407 1.00 49.31 190 PRO A N 1
ATOM 1424 C CA . PRO A 1 190 ? -37.153 28.622 56.089 1.00 49.31 190 PRO A CA 1
ATOM 1425 C C . PRO A 1 190 ? -38.306 28.602 57.103 1.00 49.31 190 PRO A C 1
ATOM 1427 O O . PRO A 1 190 ? -39.481 28.652 56.736 1.00 49.31 190 PRO A O 1
ATOM 1430 N N . VAL A 1 191 ? -37.985 28.545 58.396 1.00 58.69 191 VAL A N 1
ATOM 1431 C CA . VAL A 1 191 ? -38.970 28.788 59.458 1.00 58.69 191 VAL A CA 1
ATOM 1432 C C . VAL A 1 191 ? -39.215 30.294 59.548 1.00 58.69 191 VAL A C 1
ATOM 1434 O O . VAL A 1 191 ? -38.329 31.076 59.889 1.00 58.69 191 VAL A O 1
ATOM 1437 N N . GLN A 1 192 ? -40.431 30.682 59.172 1.00 53.62 192 GLN A N 1
ATOM 1438 C CA . GLN A 1 192 ? -40.968 32.037 59.253 1.00 53.62 192 GLN A CA 1
ATOM 1439 C C . GLN A 1 192 ? -41.098 32.553 60.706 1.00 53.62 192 GLN A C 1
ATOM 1441 O O . GLN A 1 192 ? -41.023 31.771 61.654 1.00 53.62 192 GLN A O 1
ATOM 1446 N N . PRO A 1 193 ? -41.273 33.877 60.889 1.00 61.56 193 PRO A N 1
ATOM 1447 C CA . PRO A 1 193 ? -40.989 34.577 62.135 1.00 61.56 193 PRO A CA 1
ATOM 1448 C C . PRO A 1 193 ? -42.132 34.443 63.143 1.00 61.56 193 PRO A C 1
ATOM 1450 O O . PRO A 1 193 ? -43.301 34.593 62.784 1.00 61.56 193 PRO A O 1
ATOM 1453 N N . GLN A 1 194 ? -41.795 34.241 64.418 1.00 49.38 194 GLN A N 1
ATOM 1454 C CA . GLN A 1 194 ? -42.754 34.344 65.515 1.00 49.38 194 GLN A CA 1
ATOM 1455 C C . GLN A 1 194 ? -42.433 35.568 66.376 1.00 49.38 194 GLN A C 1
ATOM 1457 O O . GLN A 1 194 ? -41.303 35.775 66.812 1.00 49.38 194 GLN A O 1
ATOM 1462 N N . ALA A 1 195 ? -43.461 36.399 66.508 1.00 51.12 195 ALA A N 1
ATOM 1463 C CA . ALA A 1 195 ? -43.495 37.696 67.157 1.00 51.12 195 ALA A CA 1
ATOM 1464 C C . ALA A 1 195 ? -43.467 37.627 68.695 1.00 51.12 195 ALA A C 1
ATOM 1466 O O . ALA A 1 195 ? -43.885 36.621 69.264 1.00 51.12 195 ALA A O 1
ATOM 1467 N N . ASP A 1 196 ? -43.115 38.784 69.281 1.00 51.19 196 ASP A N 1
ATOM 1468 C CA . ASP A 1 196 ? -43.496 39.309 70.608 1.00 51.19 196 ASP A CA 1
ATOM 1469 C C . ASP A 1 196 ? -42.966 38.565 71.855 1.00 51.19 196 ASP A C 1
ATOM 1471 O O . ASP A 1 196 ? -43.028 37.348 71.944 1.00 51.19 196 ASP A O 1
ATOM 1475 N N . GLN A 1 197 ? -42.449 39.202 72.914 1.00 44.38 197 GLN A N 1
ATOM 1476 C CA . GLN A 1 197 ? -42.593 40.565 73.459 1.00 44.38 197 GLN A CA 1
ATOM 1477 C C . GLN A 1 197 ? -41.496 40.789 74.556 1.00 44.38 197 GLN A C 1
ATOM 1479 O O . GLN A 1 197 ? -40.738 39.850 74.810 1.00 44.38 197 GLN A O 1
ATOM 1484 N N . PRO A 1 198 ? -41.355 41.995 75.158 1.00 56.28 198 PRO A N 1
ATOM 1485 C CA . PRO A 1 198 ? -40.218 42.395 76.007 1.00 56.28 198 PRO A CA 1
ATOM 1486 C C . PRO A 1 198 ? -40.174 41.782 77.415 1.00 56.28 198 PRO A C 1
ATOM 1488 O O . PRO A 1 198 ? -41.238 41.374 77.935 1.00 56.28 198 PRO A O 1
#